Protein AF-A0A7S1TLX6-F1 (afdb_monomer_lite)

Structure (mmCIF, N/CA/C/O backbone):
data_AF-A0A7S1TLX6-F1
#
_entry.id   AF-A0A7S1TLX6-F1
#
loop_
_atom_site.group_PDB
_atom_site.id
_atom_site.type_symbol
_atom_site.label_atom_id
_atom_site.label_alt_id
_atom_site.label_comp_id
_atom_site.label_asym_id
_atom_site.label_entity_id
_atom_site.label_seq_id
_atom_site.pdbx_PDB_ins_code
_atom_site.Cartn_x
_atom_site.Cartn_y
_atom_site.Cartn_z
_atom_site.occupancy
_atom_site.B_iso_or_equiv
_atom_site.auth_seq_id
_atom_site.auth_comp_id
_atom_site.auth_asym_id
_atom_site.auth_atom_id
_atom_site.pdbx_PDB_model_num
ATOM 1 N N . VAL A 1 1 ? -17.497 8.599 -61.004 1.00 40.31 1 VAL A N 1
ATOM 2 C CA . VAL A 1 1 ? -16.177 8.179 -60.481 1.00 40.31 1 VAL A CA 1
ATOM 3 C C . VAL A 1 1 ? -16.316 7.982 -58.982 1.00 40.31 1 VAL A C 1
ATOM 5 O O . VAL A 1 1 ? -16.516 8.943 -58.255 1.00 40.31 1 VAL A O 1
ATOM 8 N N . ALA A 1 2 ? -16.378 6.716 -58.575 1.00 28.38 2 ALA A N 1
ATOM 9 C CA . ALA A 1 2 ? -16.530 6.255 -57.199 1.00 28.38 2 ALA A CA 1
ATOM 10 C C . ALA A 1 2 ? -15.195 6.307 -56.438 1.00 28.38 2 ALA A C 1
ATOM 12 O O . ALA A 1 2 ? -14.136 6.270 -57.064 1.00 28.38 2 ALA A O 1
ATOM 13 N N . GLY A 1 3 ? -15.242 6.314 -55.100 1.00 27.16 3 GLY A N 1
ATOM 14 C CA . GLY A 1 3 ? -14.028 6.123 -54.303 1.00 27.16 3 GLY A CA 1
ATOM 15 C C . GLY A 1 3 ? -14.111 6.320 -52.790 1.00 27.16 3 GLY A C 1
ATOM 16 O O . GLY A 1 3 ? -13.159 6.833 -52.214 1.00 27.16 3 GLY A O 1
ATOM 17 N N . SER A 1 4 ? -15.193 5.899 -52.127 1.00 33.72 4 SER A N 1
ATOM 18 C CA . SER A 1 4 ? -15.206 5.695 -50.670 1.00 33.72 4 SER A CA 1
ATOM 19 C C . SER A 1 4 ? -14.163 4.640 -50.270 1.00 33.72 4 SER A C 1
ATOM 21 O O . SER A 1 4 ? -14.218 3.516 -50.774 1.00 33.72 4 SER A O 1
ATOM 23 N N . LYS A 1 5 ? -13.247 4.944 -49.341 1.00 34.34 5 LYS A N 1
ATOM 24 C CA . LYS A 1 5 ? -12.355 3.932 -48.749 1.00 34.34 5 LYS A CA 1
ATOM 25 C C . LYS A 1 5 ? -12.817 3.539 -47.348 1.00 34.34 5 LYS A C 1
ATOM 27 O O . LYS A 1 5 ? -12.779 4.324 -46.408 1.00 34.34 5 LYS A O 1
ATOM 32 N N . LEU A 1 6 ? -13.254 2.283 -47.265 1.00 30.52 6 LEU A N 1
ATOM 33 C CA . LEU A 1 6 ? -13.563 1.526 -46.060 1.00 30.52 6 LEU A CA 1
ATOM 34 C C . LEU A 1 6 ? -12.332 1.280 -45.165 1.00 30.52 6 LEU A C 1
ATOM 36 O O . LEU A 1 6 ? -11.224 1.037 -45.636 1.00 30.52 6 LEU A O 1
ATOM 40 N N . ARG A 1 7 ? -12.639 1.237 -43.864 1.00 33.34 7 ARG A N 1
ATOM 41 C CA . ARG A 1 7 ? -12.053 0.490 -42.732 1.00 33.34 7 ARG A CA 1
ATOM 42 C C . ARG A 1 7 ? -10.914 -0.515 -43.012 1.00 33.34 7 ARG A C 1
ATOM 44 O O . ARG A 1 7 ? -11.084 -1.473 -43.759 1.00 33.34 7 ARG A O 1
ATOM 51 N N . ARG A 1 8 ? -9.871 -0.434 -42.175 1.00 30.48 8 ARG A N 1
ATOM 52 C CA . ARG A 1 8 ? -9.165 -1.566 -41.525 1.00 30.48 8 ARG A CA 1
ATOM 53 C C . ARG A 1 8 ? -8.882 -1.092 -40.090 1.00 30.48 8 ARG A C 1
ATOM 55 O O . ARG A 1 8 ? -8.200 -0.098 -39.917 1.00 30.48 8 ARG A O 1
ATOM 62 N N . GLY A 1 9 ? -9.563 -1.564 -39.051 1.00 26.89 9 GLY A N 1
ATOM 63 C CA . GLY A 1 9 ? -9.480 -2.928 -38.541 1.00 26.89 9 GLY A CA 1
ATOM 64 C C . GLY A 1 9 ? -8.495 -2.937 -37.369 1.00 26.89 9 GLY A C 1
ATOM 65 O O . GLY A 1 9 ? -7.336 -3.286 -37.550 1.00 26.89 9 GLY A O 1
ATOM 66 N N . THR A 1 10 ? -8.939 -2.494 -36.191 1.00 26.55 10 THR A N 1
ATOM 67 C CA . THR A 1 10 ? -8.228 -2.664 -34.915 1.00 26.55 10 THR A CA 1
ATOM 68 C C . THR A 1 10 ? -7.999 -4.158 -34.682 1.00 26.55 10 THR A C 1
ATOM 70 O O . THR A 1 10 ? -8.970 -4.921 -34.747 1.00 26.55 10 THR A O 1
ATOM 73 N N . PRO A 1 11 ? -6.769 -4.622 -34.404 1.00 27.22 11 PRO A N 1
ATOM 74 C CA . PRO A 1 11 ? -6.572 -6.013 -34.045 1.00 27.22 11 PRO A CA 1
ATOM 75 C C . PRO A 1 11 ? -7.155 -6.237 -32.648 1.00 27.22 11 PRO A C 1
ATOM 77 O O . PRO A 1 11 ? -6.599 -5.824 -31.634 1.00 27.22 11 PRO A O 1
ATOM 80 N N . ARG A 1 12 ? -8.317 -6.895 -32.607 1.00 27.67 12 ARG A N 1
ATOM 81 C CA . ARG A 1 12 ? -8.799 -7.605 -31.424 1.00 27.67 12 ARG A CA 1
ATOM 82 C C . ARG A 1 12 ? -7.849 -8.774 -31.182 1.00 27.67 12 ARG A C 1
ATOM 84 O O . ARG A 1 12 ? -7.928 -9.766 -31.897 1.00 27.67 12 ARG A O 1
ATOM 91 N N . LEU A 1 13 ? -7.003 -8.693 -30.162 1.00 25.52 13 LEU A N 1
ATOM 92 C CA . LEU A 1 13 ? -6.376 -9.879 -29.583 1.00 25.52 13 LEU A CA 1
ATOM 93 C C . LEU A 1 13 ? -7.259 -10.372 -28.436 1.00 25.52 13 LEU A C 1
ATOM 95 O O . LEU A 1 13 ? -7.051 -10.068 -27.268 1.00 25.52 13 LEU A O 1
ATOM 99 N N . ARG A 1 14 ? -8.296 -11.131 -28.807 1.00 29.81 14 ARG A N 1
ATOM 100 C CA . ARG A 1 14 ? -8.772 -12.222 -27.960 1.00 29.81 14 ARG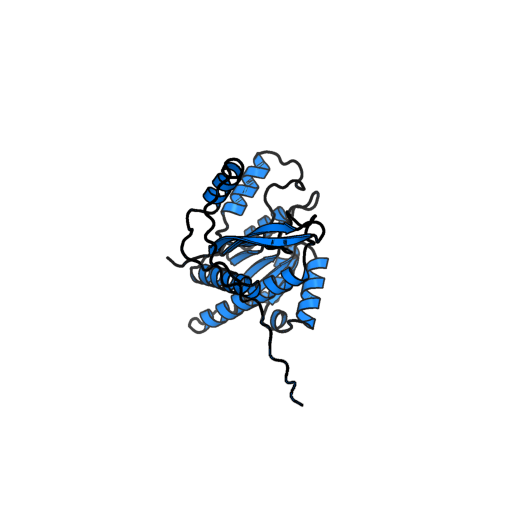 A CA 1
ATOM 101 C C . ARG A 1 14 ? -7.853 -13.395 -28.250 1.00 29.81 14 ARG A C 1
ATOM 103 O O . ARG A 1 14 ? -8.019 -14.028 -29.281 1.00 29.81 14 ARG A O 1
ATOM 110 N N . GLU A 1 15 ? -6.957 -13.709 -27.331 1.00 24.52 15 GLU A N 1
ATOM 111 C CA . GLU A 1 15 ? -6.416 -15.057 -27.229 1.00 24.52 15 GLU A CA 1
ATOM 112 C C . GLU A 1 15 ? -6.181 -15.381 -25.757 1.00 24.52 15 GLU A C 1
ATOM 114 O O . GLU A 1 15 ? -5.400 -14.744 -25.054 1.00 24.52 15 GLU A O 1
ATOM 119 N N . ARG A 1 16 ? -6.951 -16.361 -25.278 1.00 32.62 16 ARG A N 1
ATOM 120 C CA . ARG A 1 16 ? -6.708 -17.041 -24.012 1.00 32.62 16 ARG A CA 1
ATOM 121 C C . ARG A 1 16 ? -5.389 -17.783 -24.162 1.00 32.62 16 ARG A C 1
ATOM 123 O O . ARG A 1 16 ? -5.332 -18.739 -24.928 1.00 32.62 16 ARG A O 1
ATOM 130 N N . VAL A 1 17 ? -4.378 -17.413 -23.388 1.00 24.50 17 VAL A N 1
ATOM 131 C CA . VAL A 1 17 ? -3.200 -18.263 -23.226 1.00 24.50 17 VAL A CA 1
ATOM 132 C C . VAL A 1 17 ? -3.140 -18.723 -21.778 1.00 24.50 17 VAL A C 1
ATOM 134 O O . VAL A 1 17 ? -2.694 -18.016 -20.881 1.00 24.50 17 VAL A O 1
ATOM 137 N N . CYS A 1 18 ? -3.631 -19.939 -21.559 1.00 30.81 18 CYS A N 1
ATOM 138 C CA . CYS A 1 18 ? -3.236 -20.747 -20.417 1.00 30.81 18 CYS A CA 1
ATOM 139 C C . CYS A 1 18 ? -1.847 -21.305 -20.756 1.00 30.81 18 CYS A C 1
ATOM 141 O O . CYS A 1 18 ? -1.727 -22.162 -21.633 1.00 30.81 18 CYS A O 1
ATOM 143 N N . VAL A 1 19 ? -0.784 -20.776 -20.145 1.00 28.59 19 VAL A N 1
ATOM 144 C CA . VAL A 1 19 ? 0.574 -21.275 -20.397 1.00 28.59 19 VAL A CA 1
ATOM 145 C C . VAL A 1 19 ? 0.869 -22.434 -19.449 1.00 28.59 19 VAL A C 1
ATOM 147 O O . VAL A 1 19 ? 1.123 -22.240 -18.263 1.00 28.59 19 VAL A O 1
ATOM 150 N N . ARG A 1 20 ? 0.890 -23.649 -20.007 1.00 30.47 20 ARG A N 1
ATOM 151 C CA . ARG A 1 20 ? 1.654 -24.782 -19.469 1.00 30.47 20 ARG A CA 1
ATOM 152 C C . ARG A 1 20 ? 3.140 -24.445 -19.610 1.00 30.47 20 ARG A C 1
ATOM 154 O O . ARG A 1 20 ? 3.610 -24.202 -20.719 1.00 30.47 20 ARG A O 1
ATOM 161 N N . MET A 1 21 ? 3.872 -24.404 -18.500 1.00 30.11 21 MET A N 1
ATOM 162 C CA . MET A 1 21 ? 5.301 -24.091 -18.513 1.00 30.11 21 MET A CA 1
ATOM 163 C C . MET A 1 21 ? 6.125 -25.285 -19.009 1.00 30.11 21 MET A C 1
ATOM 165 O O . MET A 1 21 ? 6.020 -26.384 -18.471 1.00 30.11 21 MET A O 1
ATOM 169 N N . SER A 1 22 ? 6.983 -25.058 -20.006 1.00 30.97 22 SER A N 1
ATOM 170 C CA . SER A 1 22 ? 8.064 -25.970 -20.391 1.00 30.97 22 SER A CA 1
ATOM 171 C C . SER A 1 22 ? 9.406 -25.248 -20.249 1.00 30.97 22 SER A C 1
ATOM 173 O O . SER A 1 22 ? 9.741 -24.386 -21.060 1.00 30.97 22 SER A O 1
ATOM 175 N N . GLY A 1 23 ? 10.163 -25.587 -19.206 1.00 30.94 23 GLY A N 1
ATOM 176 C CA . GLY A 1 23 ? 11.527 -25.104 -18.970 1.00 30.94 23 GLY A CA 1
ATOM 177 C C . GLY A 1 23 ? 12.002 -25.526 -17.582 1.00 30.94 23 GLY A C 1
ATOM 178 O O . GLY A 1 23 ? 11.509 -25.001 -16.590 1.00 30.94 23 GLY A O 1
ATOM 179 N N . ARG A 1 24 ? 12.909 -26.510 -17.511 1.00 34.56 24 ARG A N 1
ATOM 180 C CA . ARG A 1 24 ? 13.318 -27.183 -16.260 1.00 34.56 24 ARG A CA 1
ATOM 181 C C . ARG A 1 24 ? 14.068 -26.278 -15.271 1.00 34.56 24 ARG A C 1
ATOM 183 O O . ARG A 1 24 ? 14.012 -26.548 -14.077 1.00 34.56 24 ARG A O 1
ATOM 190 N N . ASP A 1 25 ? 14.672 -25.185 -15.733 1.00 34.31 25 ASP A N 1
ATOM 191 C CA . ASP A 1 25 ? 15.536 -24.348 -14.884 1.00 34.31 25 ASP A CA 1
ATOM 192 C C . ASP A 1 25 ? 14.792 -23.166 -14.236 1.00 34.31 25 ASP A C 1
ATOM 194 O O . ASP A 1 25 ? 15.118 -22.758 -13.126 1.00 34.31 25 ASP A O 1
ATOM 198 N N . ASN A 1 26 ? 13.686 -22.721 -14.843 1.00 37.31 26 ASN A N 1
ATOM 199 C CA . ASN A 1 26 ? 12.709 -21.814 -14.223 1.00 37.31 26 ASN A CA 1
ATOM 200 C C . ASN A 1 26 ? 11.677 -22.573 -13.370 1.00 37.31 26 ASN A C 1
ATOM 202 O O . ASN A 1 26 ? 10.657 -22.016 -12.999 1.00 37.31 26 ASN A O 1
ATOM 206 N N . ALA A 1 27 ? 11.861 -23.862 -13.097 1.00 38.19 27 ALA A N 1
ATOM 207 C CA . ALA A 1 27 ? 10.894 -24.612 -12.299 1.00 38.19 27 ALA A CA 1
ATOM 208 C C . ALA A 1 27 ? 11.178 -24.507 -10.792 1.00 38.19 27 ALA A C 1
ATOM 210 O O . ALA A 1 27 ? 10.236 -24.528 -10.013 1.00 38.19 27 ALA A O 1
ATOM 211 N N . LYS A 1 28 ? 12.450 -24.369 -10.384 1.00 35.22 28 LYS A N 1
ATOM 212 C CA . LYS A 1 28 ? 12.863 -24.413 -8.967 1.00 35.22 28 LYS A CA 1
ATOM 213 C C . LYS A 1 28 ? 12.710 -23.081 -8.226 1.00 35.22 28 LYS A C 1
ATOM 215 O O . LYS A 1 28 ? 12.085 -23.053 -7.178 1.00 35.22 28 LYS A O 1
ATOM 220 N N . LEU A 1 29 ? 13.186 -21.972 -8.804 1.00 41.62 29 LEU A N 1
ATOM 221 C CA . LEU A 1 29 ? 12.956 -20.625 -8.243 1.00 41.62 29 LEU A CA 1
ATOM 222 C C . LEU A 1 29 ? 11.458 -20.305 -8.134 1.00 41.62 29 LEU A C 1
ATOM 224 O O . LEU A 1 29 ? 11.015 -19.646 -7.203 1.00 41.62 29 LEU A O 1
ATOM 228 N N . PHE A 1 30 ? 10.672 -20.818 -9.080 1.00 48.12 30 PHE A N 1
ATOM 229 C CA . PHE A 1 30 ? 9.235 -20.595 -9.127 1.00 48.12 30 PHE A CA 1
ATOM 230 C C . PHE A 1 30 ? 8.455 -21.590 -8.261 1.00 48.12 30 PHE A C 1
ATOM 232 O O . PHE A 1 30 ? 7.344 -21.252 -7.873 1.00 48.12 30 PHE A O 1
ATOM 239 N N . SER A 1 31 ? 8.985 -22.781 -7.939 1.00 43.84 31 SER A N 1
ATOM 240 C CA . SER A 1 31 ? 8.292 -23.742 -7.066 1.00 43.84 31 SER A CA 1
ATOM 241 C C . SER A 1 31 ? 8.259 -23.275 -5.617 1.00 43.84 31 SER A C 1
ATOM 243 O O . SER A 1 31 ? 7.210 -23.373 -4.997 1.00 43.84 31 SER A O 1
ATOM 245 N N . GLU A 1 32 ? 9.354 -22.706 -5.109 1.00 43.94 32 GLU A N 1
ATOM 246 C CA . GLU A 1 32 ? 9.411 -22.167 -3.741 1.00 43.94 32 GLU A CA 1
ATOM 247 C C . GLU A 1 32 ? 8.524 -20.913 -3.593 1.00 43.94 32 GLU A C 1
ATOM 249 O O . GLU A 1 32 ? 7.804 -20.773 -2.607 1.00 43.94 32 GLU A O 1
ATOM 254 N N . GLU A 1 33 ? 8.472 -20.046 -4.614 1.00 45.47 33 GLU A N 1
ATOM 255 C CA . GLU A 1 33 ? 7.561 -18.887 -4.652 1.00 45.47 33 GLU A CA 1
ATOM 256 C C . GLU A 1 33 ? 6.084 -19.277 -4.881 1.00 45.47 33 GLU A C 1
ATOM 258 O O . GLU A 1 33 ? 5.178 -18.611 -4.382 1.00 45.47 33 GLU A O 1
ATOM 263 N N . LEU A 1 34 ? 5.804 -20.354 -5.627 1.00 45.34 34 LEU A N 1
ATOM 264 C CA . LEU A 1 34 ? 4.453 -20.921 -5.778 1.00 45.34 34 LEU A CA 1
ATOM 265 C C . LEU A 1 34 ? 3.970 -21.594 -4.487 1.00 45.34 34 LEU A C 1
ATOM 267 O O . LEU A 1 34 ? 2.768 -21.599 -4.214 1.00 45.34 34 LEU A O 1
ATOM 271 N N . GLU A 1 35 ? 4.890 -22.169 -3.713 1.00 42.84 35 GLU A N 1
ATOM 272 C CA . GLU A 1 35 ? 4.613 -22.742 -2.398 1.00 42.84 35 GLU A CA 1
ATOM 273 C C . GLU A 1 35 ? 4.374 -21.647 -1.350 1.00 42.84 35 GLU A C 1
ATOM 275 O O . GLU A 1 35 ? 3.393 -21.751 -0.611 1.00 42.84 35 GLU A O 1
ATOM 280 N N . SER A 1 36 ? 5.151 -20.553 -1.354 1.00 42.38 36 SER A N 1
ATOM 281 C CA . SER A 1 36 ? 4.922 -19.396 -0.469 1.00 42.38 36 SER A CA 1
ATOM 282 C C . SER A 1 36 ? 3.662 -18.597 -0.832 1.00 42.38 36 SER A C 1
ATOM 284 O O . SER A 1 36 ? 2.938 -18.135 0.051 1.00 42.38 36 SER A O 1
ATOM 286 N N . ALA A 1 37 ? 3.316 -18.506 -2.122 1.00 44.78 37 ALA A N 1
ATOM 287 C CA . ALA A 1 37 ? 2.077 -17.875 -2.578 1.00 44.78 37 ALA A CA 1
ATOM 288 C C . ALA A 1 37 ? 0.811 -18.653 -2.168 1.00 44.78 37 ALA A C 1
ATOM 290 O O . ALA A 1 37 ? -0.291 -18.097 -2.231 1.00 44.78 37 ALA A O 1
ATOM 291 N N . GLY A 1 38 ? 0.952 -19.896 -1.693 1.00 38.59 38 GLY A N 1
ATOM 292 C CA . GLY A 1 38 ? -0.150 -20.776 -1.335 1.00 38.59 38 GLY A CA 1
ATOM 293 C C . GLY A 1 38 ? -0.874 -21.297 -2.578 1.00 38.59 38 GLY A C 1
ATOM 294 O O . GLY A 1 38 ? -1.199 -20.560 -3.509 1.00 38.59 38 GLY A O 1
ATOM 29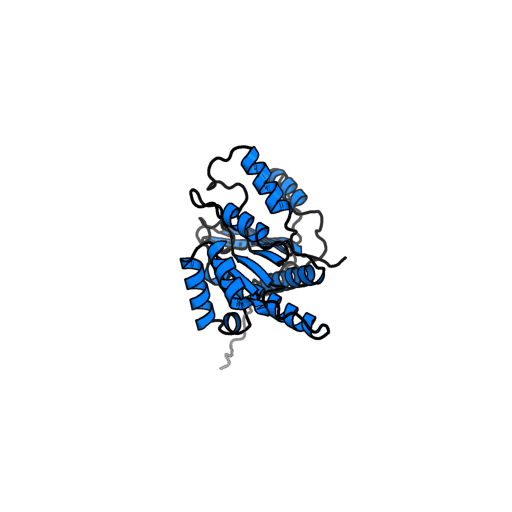5 N N . ARG A 1 39 ? -1.163 -22.602 -2.601 1.00 36.06 39 ARG A N 1
ATOM 296 C CA . ARG A 1 39 ? -1.945 -23.255 -3.661 1.00 36.06 39 ARG A CA 1
ATOM 297 C C . ARG A 1 39 ? -3.367 -22.687 -3.707 1.00 36.06 39 ARG A C 1
ATOM 299 O O . ARG A 1 39 ? -4.287 -23.244 -3.123 1.00 36.06 39 ARG A O 1
ATOM 306 N N . SER A 1 40 ? -3.561 -21.602 -4.443 1.00 36.94 40 SER A N 1
ATOM 307 C CA . SER A 1 40 ? -4.878 -21.137 -4.866 1.00 36.94 40 SER A CA 1
ATOM 308 C C . SER A 1 40 ? -4.779 -20.477 -6.238 1.00 36.94 40 SER A C 1
ATOM 310 O O . SER A 1 40 ? -4.940 -19.274 -6.408 1.00 36.94 40 SER A O 1
ATOM 312 N N . LEU A 1 41 ? -4.572 -21.305 -7.266 1.00 42.00 41 LEU A N 1
ATOM 313 C CA . LEU A 1 41 ? -4.936 -20.995 -8.658 1.00 42.00 41 LEU A CA 1
ATOM 314 C C . LEU A 1 41 ? -6.474 -21.025 -8.828 1.00 42.00 41 LEU A C 1
ATOM 316 O O . LEU A 1 41 ? -7.006 -21.562 -9.800 1.00 42.00 41 LEU A O 1
ATOM 320 N N . ALA A 1 42 ? -7.227 -20.506 -7.856 1.00 35.69 42 ALA A N 1
ATOM 321 C CA . ALA A 1 42 ? -8.679 -20.567 -7.854 1.00 35.69 42 ALA A CA 1
ATOM 322 C C . ALA A 1 42 ? -9.259 -19.379 -8.628 1.00 35.69 42 ALA A C 1
ATOM 324 O O . ALA A 1 42 ? -9.564 -18.353 -8.037 1.00 35.69 42 ALA A O 1
ATOM 325 N N . ALA A 1 43 ? -9.455 -19.531 -9.939 1.00 42.84 43 ALA A N 1
ATOM 326 C CA . ALA A 1 43 ? -10.451 -18.820 -10.760 1.00 42.84 43 ALA A CA 1
ATOM 327 C C . ALA A 1 43 ? -10.604 -17.283 -10.607 1.00 42.84 43 ALA A C 1
ATOM 329 O O . ALA A 1 43 ? -11.625 -16.738 -11.024 1.00 42.84 43 ALA A O 1
ATOM 330 N N . ASN A 1 44 ? -9.635 -16.556 -10.049 1.00 51.56 44 ASN A N 1
ATOM 331 C CA . ASN A 1 44 ? -9.635 -15.100 -10.110 1.00 51.56 44 ASN A CA 1
ATOM 332 C C . ASN A 1 44 ? -9.248 -14.721 -11.539 1.00 51.56 44 ASN A C 1
ATOM 334 O O . ASN A 1 44 ? -8.209 -15.153 -12.043 1.00 51.56 44 ASN A O 1
ATOM 338 N N . ARG A 1 45 ? -10.124 -13.981 -12.229 1.00 64.62 45 ARG A N 1
ATOM 339 C CA . ARG A 1 45 ? -9.816 -13.476 -13.569 1.00 64.62 45 ARG A CA 1
ATOM 340 C C . ARG A 1 45 ? -8.549 -12.637 -13.454 1.00 64.62 45 ARG A C 1
ATOM 342 O O . ARG A 1 45 ? -8.518 -11.682 -12.687 1.00 64.62 45 ARG A O 1
ATOM 349 N N . VAL A 1 46 ? -7.514 -13.025 -14.193 1.00 74.00 46 VAL A N 1
ATOM 350 C CA . VAL A 1 46 ? -6.310 -12.207 -14.334 1.00 74.00 46 VAL A CA 1
ATOM 351 C C . VAL A 1 46 ? -6.752 -10.837 -14.852 1.00 74.00 46 VAL A C 1
ATOM 353 O O . VAL A 1 46 ? -7.468 -10.815 -15.859 1.00 74.00 46 VAL A O 1
ATOM 356 N N . PRO A 1 47 ? -6.385 -9.731 -14.179 1.00 82.94 47 PRO A N 1
ATOM 357 C CA . PRO A 1 47 ? -6.787 -8.411 -14.628 1.00 82.94 47 PRO A CA 1
ATOM 358 C C . PRO A 1 47 ? -6.207 -8.134 -16.019 1.00 82.94 47 PRO A C 1
ATOM 360 O O . PRO A 1 47 ? -5.044 -8.440 -16.288 1.00 82.94 47 PRO A O 1
ATOM 363 N N . ASP A 1 48 ? -7.031 -7.583 -16.905 1.00 82.00 48 ASP A N 1
ATOM 364 C CA . ASP A 1 48 ? -6.681 -7.244 -18.288 1.00 82.00 48 ASP A CA 1
ATOM 365 C C . ASP A 1 48 ? -6.146 -5.811 -18.442 1.00 82.00 48 ASP A C 1
ATOM 367 O O . ASP A 1 48 ? -5.643 -5.435 -19.502 1.00 82.00 48 ASP A O 1
ATOM 371 N N . SER A 1 49 ? -6.231 -5.025 -17.371 1.00 86.25 49 SER A N 1
ATOM 372 C CA . SER A 1 49 ? -5.864 -3.616 -17.308 1.00 86.25 49 SER A CA 1
ATOM 373 C C . SER A 1 49 ? -5.397 -3.237 -15.901 1.00 86.25 49 SER A C 1
ATOM 375 O O . SER A 1 49 ? -5.679 -3.933 -14.920 1.00 86.25 49 SER A O 1
ATOM 377 N N . MET A 1 50 ? -4.673 -2.119 -15.794 1.00 86.88 50 MET A N 1
ATOM 378 C CA . MET A 1 50 ? -4.229 -1.608 -14.495 1.00 86.88 50 MET A CA 1
ATOM 379 C C . MET A 1 50 ? -5.415 -1.183 -13.624 1.00 86.88 50 MET A C 1
ATOM 381 O O . MET A 1 50 ? -5.438 -1.510 -12.444 1.00 86.88 50 MET A O 1
ATOM 385 N N . ASP A 1 51 ? -6.435 -0.551 -14.206 1.00 89.19 51 ASP A N 1
ATOM 386 C CA . ASP A 1 51 ? -7.645 -0.157 -13.477 1.00 89.19 51 ASP A CA 1
ATOM 387 C C . ASP A 1 51 ? -8.370 -1.374 -12.895 1.00 89.19 51 ASP A C 1
ATOM 389 O O . ASP A 1 51 ? -8.775 -1.360 -11.733 1.00 89.19 51 ASP A O 1
ATOM 393 N N . GLN A 1 52 ? -8.457 -2.476 -13.653 1.00 88.56 52 GLN A N 1
ATOM 394 C CA . GLN A 1 52 ? -9.014 -3.721 -13.128 1.00 88.56 52 GLN A CA 1
ATOM 395 C C . GLN A 1 52 ? -8.144 -4.301 -12.006 1.00 88.56 52 GLN A C 1
ATOM 397 O O . GLN A 1 52 ? -8.678 -4.776 -11.007 1.00 88.56 52 GLN A O 1
ATOM 402 N N . ALA A 1 53 ? -6.815 -4.252 -12.138 1.00 89.75 53 ALA A N 1
ATOM 403 C CA . ALA A 1 53 ? -5.912 -4.709 -11.084 1.00 89.75 53 ALA A CA 1
ATOM 404 C C . ALA A 1 53 ? -6.085 -3.901 -9.787 1.00 89.75 53 ALA A C 1
ATOM 406 O O . ALA A 1 53 ? -6.098 -4.491 -8.707 1.00 89.75 53 ALA A O 1
ATOM 407 N N . ILE A 1 54 ? -6.255 -2.579 -9.894 1.00 91.50 54 ILE A N 1
ATOM 408 C CA . ILE A 1 54 ? -6.528 -1.695 -8.754 1.00 91.50 54 ILE A CA 1
ATOM 409 C C . ILE A 1 54 ? -7.896 -2.012 -8.151 1.00 91.50 54 ILE A C 1
ATOM 411 O O . ILE A 1 54 ? -7.995 -2.153 -6.934 1.00 91.50 54 ILE A O 1
ATOM 415 N N . GLY A 1 55 ? -8.926 -2.198 -8.982 1.00 90.50 55 GLY A N 1
ATOM 416 C CA . GLY A 1 55 ? -10.263 -2.591 -8.537 1.00 90.50 55 GLY A CA 1
ATOM 417 C C . GLY A 1 55 ? -10.246 -3.892 -7.733 1.00 90.50 55 GLY A C 1
ATOM 418 O O . GLY A 1 55 ? -10.703 -3.914 -6.593 1.00 90.50 55 GLY A O 1
ATOM 419 N N . CYS A 1 56 ? -9.620 -4.947 -8.264 1.00 90.50 56 CYS A N 1
ATOM 420 C CA . CYS A 1 56 ? -9.484 -6.225 -7.561 1.00 90.50 56 CYS A CA 1
ATOM 421 C C . CYS A 1 56 ? -8.673 -6.105 -6.260 1.00 90.50 56 CYS A C 1
ATOM 423 O O . CYS A 1 56 ? -9.004 -6.755 -5.268 1.00 90.50 56 CYS A O 1
ATOM 425 N N . ALA A 1 57 ? -7.626 -5.275 -6.241 1.00 91.88 57 ALA A N 1
ATOM 426 C CA . ALA A 1 57 ? -6.851 -5.010 -5.033 1.00 91.88 57 ALA A CA 1
ATOM 427 C C . ALA A 1 57 ? -7.690 -4.307 -3.954 1.00 91.88 57 ALA A C 1
ATOM 429 O O . ALA A 1 57 ? -7.662 -4.709 -2.789 1.00 91.88 57 ALA A O 1
ATOM 430 N N . CYS A 1 58 ? -8.472 -3.297 -4.345 1.00 92.25 58 CYS A N 1
ATOM 431 C CA . CYS A 1 58 ? -9.382 -2.581 -3.455 1.00 92.25 58 CYS A CA 1
ATOM 432 C C . CYS A 1 58 ? -10.467 -3.507 -2.897 1.00 92.25 58 CYS A C 1
ATOM 434 O O . CYS A 1 58 ? -10.708 -3.501 -1.691 1.00 92.25 58 CYS A O 1
ATOM 436 N N . GLU A 1 59 ? -11.084 -4.331 -3.748 1.00 89.94 59 GLU A N 1
ATOM 437 C CA . GLU A 1 59 ? -12.085 -5.326 -3.345 1.00 89.94 59 GLU A CA 1
ATOM 438 C C . GLU A 1 59 ? -11.509 -6.351 -2.361 1.00 89.94 59 GLU A C 1
ATOM 440 O O . GLU A 1 59 ? -12.142 -6.642 -1.345 1.00 89.94 59 GLU A O 1
ATOM 445 N N . GLY A 1 60 ? -10.304 -6.867 -2.627 1.00 89.69 60 GLY A N 1
ATOM 446 C CA . GLY A 1 60 ? -9.626 -7.827 -1.754 1.00 89.69 60 GLY A CA 1
ATOM 447 C C . GLY A 1 60 ? -9.328 -7.248 -0.371 1.00 89.69 60 GLY A C 1
ATOM 448 O O . GLY A 1 60 ? -9.644 -7.869 0.642 1.00 89.69 60 GLY A O 1
ATOM 449 N N . VAL A 1 61 ? -8.793 -6.025 -0.319 1.00 91.12 61 VAL A N 1
ATOM 450 C CA . VAL A 1 61 ? -8.537 -5.311 0.941 1.00 91.12 61 VAL A CA 1
ATOM 451 C C . VAL A 1 61 ? -9.830 -5.019 1.697 1.00 91.12 61 VAL A C 1
ATOM 453 O O . VAL A 1 61 ? -9.908 -5.314 2.885 1.00 91.12 61 VAL A O 1
ATOM 456 N N . CYS A 1 62 ? -10.858 -4.490 1.031 1.00 89.69 62 CYS A N 1
ATOM 457 C CA . CYS A 1 62 ? -12.144 -4.211 1.674 1.00 89.69 62 CYS A CA 1
ATOM 458 C C . CYS A 1 62 ? -12.781 -5.485 2.243 1.00 89.69 62 CYS A C 1
ATOM 460 O O . CYS A 1 62 ? -13.204 -5.494 3.396 1.00 89.69 62 CYS A O 1
ATOM 462 N N . SER A 1 63 ? -12.763 -6.577 1.475 1.00 87.12 63 SER A N 1
ATOM 463 C CA . SER A 1 63 ? -13.298 -7.872 1.907 1.00 87.12 63 SER A CA 1
ATOM 464 C C . SER A 1 63 ? -12.564 -8.423 3.131 1.00 87.12 63 SER A C 1
ATOM 466 O O . SER A 1 63 ? -13.201 -8.979 4.024 1.00 87.12 63 SER A O 1
ATOM 468 N N . ALA A 1 64 ? -11.241 -8.257 3.195 1.00 89.12 64 ALA A N 1
ATOM 469 C CA . ALA A 1 64 ? -10.449 -8.674 4.347 1.00 89.12 64 ALA A CA 1
ATOM 470 C C . ALA A 1 64 ? -10.751 -7.813 5.586 1.00 89.12 64 ALA A C 1
ATOM 472 O O . ALA A 1 64 ? -11.009 -8.344 6.665 1.00 89.12 64 ALA A O 1
ATOM 473 N N . LEU A 1 65 ? -10.836 -6.488 5.424 1.00 87.81 65 LEU A N 1
ATOM 474 C CA . LEU A 1 65 ? -11.226 -5.578 6.508 1.00 87.81 65 LEU A CA 1
ATOM 475 C C . LEU A 1 65 ? -12.636 -5.882 7.050 1.00 87.81 65 LEU A C 1
ATOM 477 O O . LEU A 1 65 ? -12.872 -5.780 8.252 1.00 87.81 65 LEU A O 1
ATOM 481 N N . GLU A 1 66 ? -13.579 -6.264 6.184 1.00 85.62 66 GLU A N 1
ATOM 482 C CA . GLU A 1 66 ? -14.932 -6.697 6.571 1.00 85.62 66 GLU A CA 1
ATOM 483 C C . GLU A 1 66 ? -14.955 -8.037 7.300 1.00 85.62 66 GLU A C 1
ATOM 485 O O . GLU A 1 66 ? -15.833 -8.267 8.132 1.00 85.62 66 GLU A O 1
ATOM 490 N N . ALA A 1 67 ? -14.009 -8.925 6.994 1.00 84.56 67 ALA A N 1
ATOM 491 C CA . ALA A 1 67 ? -13.816 -10.167 7.733 1.00 84.56 67 ALA A CA 1
ATOM 492 C C . ALA A 1 67 ? -13.193 -9.936 9.123 1.00 84.56 67 ALA A C 1
ATOM 494 O O . ALA A 1 67 ? -13.114 -10.871 9.913 1.00 84.56 67 ALA A O 1
ATOM 495 N N . GLY A 1 68 ? -12.810 -8.695 9.446 1.00 85.12 68 GLY A N 1
ATOM 496 C CA . GLY A 1 68 ? -12.197 -8.329 10.719 1.00 85.12 68 GLY A CA 1
ATOM 497 C C . GLY A 1 68 ? -10.674 -8.412 10.711 1.00 85.12 68 GLY A C 1
ATOM 498 O O . GLY A 1 68 ? -10.064 -8.206 11.760 1.00 85.12 68 GLY A O 1
ATOM 499 N N . GLU A 1 69 ? -10.060 -8.662 9.551 1.00 88.69 69 GLU A N 1
ATOM 500 C CA . GLU A 1 69 ? -8.608 -8.716 9.431 1.00 88.69 69 GLU A CA 1
ATOM 501 C C . GLU A 1 69 ? -7.986 -7.343 9.685 1.00 88.69 69 GLU A C 1
ATOM 503 O O . GLU A 1 69 ? -8.441 -6.314 9.174 1.00 88.69 69 GLU A O 1
ATOM 508 N N . ARG A 1 70 ? -6.912 -7.323 10.479 1.00 90.19 70 ARG A N 1
ATOM 509 C CA . ARG A 1 70 ? -6.237 -6.084 10.904 1.00 90.19 70 ARG A CA 1
ATOM 510 C C . ARG A 1 70 ? -4.794 -5.974 10.434 1.00 90.19 70 ARG A C 1
ATOM 512 O O . ARG A 1 70 ? -4.162 -4.950 10.688 1.00 90.19 70 ARG A O 1
ATOM 519 N N . ARG A 1 71 ? -4.238 -7.009 9.815 1.00 94.12 71 ARG A N 1
ATOM 520 C CA . ARG A 1 71 ? -2.850 -7.042 9.349 1.00 94.12 71 ARG A CA 1
ATOM 521 C C . ARG A 1 71 ? -2.844 -7.597 7.940 1.00 94.12 71 ARG A C 1
ATOM 523 O O . ARG A 1 71 ? -3.007 -8.792 7.740 1.00 94.12 71 ARG A O 1
ATOM 530 N N . LEU A 1 72 ? -2.721 -6.706 6.964 1.00 94.75 72 LEU A N 1
ATOM 531 C CA . LEU A 1 72 ? -2.895 -7.036 5.557 1.00 94.75 72 LEU A CA 1
ATOM 532 C C . LEU A 1 72 ? -1.689 -6.623 4.720 1.00 94.75 72 LEU A C 1
ATOM 534 O O . LEU A 1 72 ? -1.109 -5.559 4.921 1.00 94.75 72 LEU A O 1
ATOM 538 N N . GLN A 1 73 ? -1.373 -7.420 3.709 1.00 94.88 73 GLN A N 1
ATOM 539 C CA . GLN A 1 73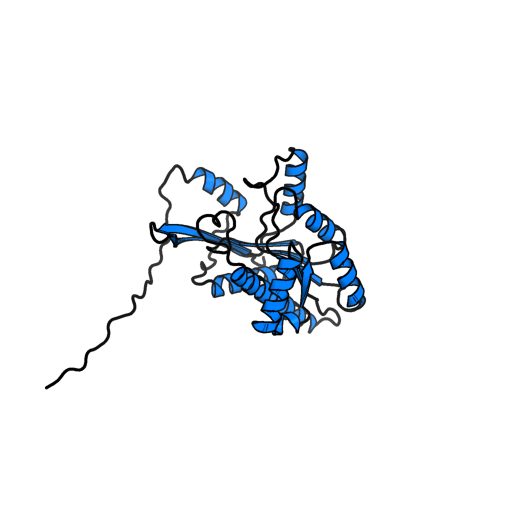 ? -0.497 -7.032 2.612 1.00 94.88 73 GLN A CA 1
ATOM 540 C C . GLN A 1 73 ? -1.286 -6.947 1.308 1.00 94.88 73 GLN A C 1
ATOM 542 O O . GLN A 1 73 ? -2.100 -7.816 0.983 1.00 94.88 73 GLN A O 1
ATOM 547 N N . CYS A 1 74 ? -1.006 -5.909 0.530 1.00 95.25 74 CYS A N 1
ATOM 548 C CA . CYS A 1 74 ? -1.517 -5.727 -0.818 1.00 95.25 74 CYS A CA 1
ATOM 549 C C . CYS A 1 74 ? -0.336 -5.505 -1.761 1.00 95.25 74 CYS A C 1
ATOM 551 O O . CYS A 1 74 ? 0.350 -4.490 -1.671 1.00 95.25 74 CYS A O 1
ATOM 553 N N . THR A 1 75 ? -0.094 -6.452 -2.663 1.00 94.25 75 THR A N 1
ATOM 554 C CA . THR A 1 75 ? 1.102 -6.473 -3.508 1.00 94.25 75 THR A CA 1
ATOM 555 C C . THR A 1 75 ? 0.720 -6.472 -4.990 1.00 94.25 75 THR A C 1
ATOM 557 O O . THR A 1 75 ? -0.031 -7.317 -5.462 1.00 94.25 75 THR A O 1
ATOM 560 N N . LEU A 1 76 ? 1.261 -5.519 -5.740 1.00 93.31 76 LEU A N 1
ATOM 561 C CA . LEU A 1 76 ? 1.027 -5.200 -7.147 1.00 93.31 76 LEU A CA 1
ATOM 562 C C . LEU A 1 76 ? 2.390 -5.027 -7.841 1.00 93.31 76 LEU A C 1
ATOM 564 O O . LEU A 1 76 ? 2.871 -3.914 -8.059 1.00 93.31 76 LEU A O 1
ATOM 568 N N . LEU A 1 77 ? 3.026 -6.142 -8.202 1.00 90.38 77 LEU A N 1
ATOM 569 C CA . LEU A 1 77 ? 4.310 -6.191 -8.909 1.00 90.38 77 LEU A CA 1
ATOM 570 C C . LEU A 1 77 ? 4.092 -6.143 -10.427 1.00 90.38 77 LEU A C 1
ATOM 572 O O . LEU A 1 77 ? 4.279 -7.130 -11.147 1.00 90.38 77 LEU A O 1
ATOM 576 N N . VAL A 1 78 ? 3.675 -4.977 -10.911 1.00 89.38 78 VAL A N 1
ATOM 577 C C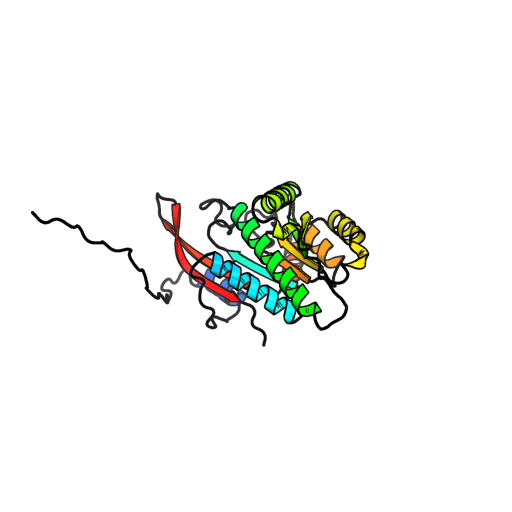A . VAL A 1 78 ? 3.501 -4.660 -12.339 1.00 89.38 78 VAL A CA 1
ATOM 578 C C . VAL A 1 78 ? 4.651 -3.778 -12.850 1.00 89.38 78 VAL A C 1
ATOM 580 O O . VAL A 1 78 ? 5.335 -3.144 -12.039 1.00 89.38 78 VAL A O 1
ATOM 583 N N . PRO A 1 79 ? 4.900 -3.707 -14.174 1.00 85.62 79 PRO A N 1
ATOM 584 C CA . PRO A 1 79 ? 5.834 -2.735 -14.742 1.00 85.62 79 PRO A CA 1
ATOM 585 C C . PRO A 1 79 ? 5.567 -1.316 -14.217 1.00 85.62 79 PRO A C 1
ATOM 587 O O . PRO A 1 79 ? 4.430 -0.852 -14.239 1.00 85.62 79 PRO A O 1
ATOM 590 N N . GLY A 1 80 ? 6.605 -0.647 -13.713 1.00 87.19 80 GLY A N 1
ATOM 591 C CA . GLY A 1 80 ? 6.497 0.679 -13.095 1.00 87.19 80 GLY A CA 1
ATOM 592 C C . GLY A 1 80 ? 6.176 0.686 -11.595 1.00 87.19 80 GLY A C 1
ATOM 593 O O . GLY A 1 80 ? 6.422 1.697 -10.954 1.00 87.19 80 GLY A O 1
ATOM 594 N N . LEU A 1 81 ? 5.702 -0.415 -11.001 1.00 90.12 81 LEU A N 1
ATOM 595 C CA . LEU A 1 81 ? 5.542 -0.549 -9.538 1.00 90.12 81 LEU A CA 1
ATOM 596 C C . LEU A 1 81 ? 6.434 -1.631 -8.924 1.00 90.12 81 LEU A C 1
ATOM 598 O O . LEU A 1 81 ? 6.548 -1.725 -7.703 1.00 90.12 81 LEU A O 1
ATOM 602 N N . ASN A 1 82 ? 7.078 -2.449 -9.755 1.00 87.81 82 ASN A N 1
ATOM 603 C CA . ASN A 1 82 ? 8.020 -3.458 -9.304 1.00 87.81 82 ASN A CA 1
ATOM 604 C C . ASN A 1 82 ? 9.441 -2.879 -9.205 1.00 87.81 82 ASN A C 1
ATOM 606 O O . ASN A 1 82 ? 10.131 -2.719 -10.215 1.00 87.81 82 ASN A O 1
ATOM 610 N N . TYR A 1 83 ? 9.880 -2.622 -7.972 1.00 79.62 83 TYR A N 1
ATOM 611 C CA . TYR A 1 83 ? 11.212 -2.094 -7.664 1.00 79.62 83 TYR A CA 1
ATOM 612 C C . TYR A 1 83 ? 12.351 -2.994 -8.164 1.00 79.62 83 TYR A C 1
ATOM 614 O O . TYR A 1 83 ? 13.344 -2.498 -8.683 1.00 79.62 83 TYR A O 1
ATOM 622 N N . VAL A 1 84 ? 12.174 -4.321 -8.129 1.00 79.50 84 VAL A N 1
ATOM 623 C CA . VAL A 1 84 ? 13.192 -5.295 -8.583 1.00 79.50 84 VAL A CA 1
ATOM 624 C C . VAL A 1 84 ? 13.581 -5.075 -10.050 1.00 79.50 84 VAL A C 1
ATOM 626 O O . VAL A 1 84 ? 14.671 -5.436 -10.488 1.00 79.50 84 VAL A O 1
ATOM 629 N N . THR A 1 85 ? 12.690 -4.467 -10.828 1.00 79.31 85 THR A N 1
ATOM 630 C CA . THR A 1 85 ? 12.881 -4.224 -12.259 1.00 79.31 85 THR A CA 1
ATOM 631 C C . THR A 1 85 ? 13.109 -2.763 -12.615 1.00 79.31 85 THR A C 1
ATOM 633 O O . THR A 1 85 ? 13.163 -2.446 -13.803 1.00 79.31 85 THR A O 1
ATOM 636 N N . GLU A 1 86 ? 13.291 -1.892 -11.618 1.00 80.88 86 GLU A N 1
ATOM 637 C CA . GLU A 1 86 ? 13.460 -0.448 -11.808 1.00 80.88 86 GLU A CA 1
ATOM 638 C C . GLU A 1 86 ? 14.601 -0.110 -12.779 1.00 80.88 86 GLU A C 1
ATOM 640 O O . GLU A 1 86 ? 14.441 0.724 -13.667 1.00 80.88 86 GLU A O 1
ATOM 645 N N . ASN A 1 87 ? 15.709 -0.856 -12.704 1.00 79.88 87 ASN A N 1
ATOM 646 C CA . ASN A 1 87 ? 16.868 -0.700 -13.592 1.00 79.88 87 ASN A CA 1
ATOM 647 C C . ASN A 1 87 ? 16.559 -0.938 -15.080 1.00 79.88 87 ASN A C 1
ATOM 649 O O . ASN A 1 87 ? 17.365 -0.595 -15.942 1.00 79.88 87 ASN A O 1
ATOM 653 N N . THR A 1 88 ? 15.430 -1.574 -15.403 1.00 81.88 88 THR A N 1
ATOM 654 C CA . THR A 1 88 ? 14.998 -1.794 -16.792 1.00 81.88 88 THR A CA 1
ATOM 655 C C . THR A 1 88 ? 13.719 -1.043 -17.141 1.00 81.88 88 THR A C 1
ATOM 657 O O . THR A 1 88 ? 13.539 -0.650 -18.291 1.00 81.88 88 THR A O 1
ATOM 660 N N . ILE A 1 89 ? 12.826 -0.861 -16.170 1.00 83.44 89 ILE A N 1
ATOM 661 C CA . ILE A 1 89 ? 11.553 -0.163 -16.322 1.00 83.44 89 ILE A CA 1
ATOM 662 C C . ILE A 1 89 ? 11.450 0.819 -15.159 1.00 83.44 89 ILE A C 1
ATOM 664 O O . ILE A 1 89 ? 11.248 0.359 -14.036 1.00 83.44 89 ILE A O 1
ATOM 668 N N . PRO A 1 90 ? 11.555 2.136 -15.405 1.00 85.88 90 PRO A N 1
ATOM 669 C CA . PRO A 1 90 ? 11.563 3.132 -14.342 1.00 85.88 90 PRO A CA 1
ATOM 670 C C . PRO A 1 90 ? 10.357 3.011 -13.415 1.00 85.88 90 PRO A C 1
ATOM 672 O O . PRO A 1 90 ? 9.231 2.772 -13.868 1.00 85.88 90 PRO A O 1
ATOM 675 N N . TYR A 1 91 ? 10.595 3.208 -12.120 1.00 88.12 91 TYR A N 1
ATOM 676 C CA . TYR A 1 91 ? 9.530 3.266 -11.133 1.00 88.12 91 TYR A CA 1
ATOM 677 C C . TYR A 1 91 ? 8.639 4.488 -11.390 1.00 88.12 91 TYR A C 1
ATOM 679 O O . TYR A 1 91 ? 9.118 5.589 -11.658 1.00 88.12 91 TYR A O 1
ATOM 687 N N . ASN A 1 92 ? 7.326 4.295 -11.326 1.00 91.31 92 ASN A N 1
ATOM 688 C CA . ASN A 1 92 ? 6.330 5.318 -11.599 1.00 91.31 92 ASN A CA 1
ATOM 689 C C . ASN A 1 92 ? 5.622 5.707 -10.297 1.00 91.31 92 ASN A C 1
ATOM 691 O O . ASN A 1 92 ? 4.619 5.107 -9.908 1.00 91.31 92 ASN A O 1
ATOM 695 N N . GLU A 1 93 ? 6.133 6.745 -9.635 1.00 91.06 93 GLU A N 1
ATOM 696 C CA . GLU A 1 93 ? 5.547 7.269 -8.394 1.00 91.06 93 GLU A CA 1
ATOM 697 C C . GLU A 1 93 ? 4.123 7.796 -8.588 1.00 91.06 93 GLU A C 1
ATOM 699 O O . GLU A 1 93 ? 3.279 7.655 -7.711 1.00 91.06 93 GLU A O 1
ATOM 704 N N . THR A 1 94 ? 3.828 8.355 -9.763 1.00 91.62 94 THR A N 1
ATOM 705 C CA . THR A 1 94 ? 2.477 8.806 -10.110 1.00 91.62 94 THR A CA 1
ATOM 706 C C . THR A 1 94 ? 1.489 7.643 -10.047 1.00 91.62 94 THR A C 1
ATOM 708 O O . THR A 1 94 ? 0.444 7.768 -9.413 1.00 91.62 94 THR A O 1
ATOM 711 N N . LEU A 1 95 ? 1.850 6.495 -10.622 1.00 92.12 95 LEU A N 1
ATOM 712 C CA . LEU A 1 95 ? 1.022 5.297 -10.554 1.00 92.12 95 LEU A CA 1
ATOM 713 C C . LEU A 1 95 ? 0.882 4.785 -9.111 1.00 92.12 95 LEU A C 1
ATOM 715 O O . LEU A 1 95 ? -0.202 4.363 -8.720 1.00 92.12 95 LEU A O 1
ATOM 719 N N . LEU A 1 96 ? 1.942 4.853 -8.297 1.00 94.38 96 LEU A N 1
ATOM 720 C CA . LEU A 1 96 ? 1.876 4.486 -6.877 1.00 94.38 96 LEU A CA 1
ATOM 721 C C . LEU A 1 96 ? 0.888 5.376 -6.104 1.00 94.38 96 LEU A C 1
ATOM 723 O O . LEU A 1 96 ? 0.120 4.878 -5.276 1.00 94.38 96 LEU A O 1
ATOM 727 N N . PHE A 1 97 ? 0.890 6.683 -6.369 1.00 94.50 97 PHE A N 1
ATOM 728 C CA . PHE A 1 97 ? -0.051 7.623 -5.761 1.00 94.50 97 PHE A CA 1
ATOM 729 C C . PHE A 1 97 ? -1.486 7.336 -6.207 1.00 94.50 97 PHE A C 1
ATOM 731 O O . PHE A 1 97 ? -2.379 7.264 -5.372 1.00 94.50 97 PHE A O 1
ATOM 738 N N . ASP A 1 98 ? -1.713 7.069 -7.492 1.00 91.56 98 ASP A N 1
ATOM 739 C CA . ASP A 1 98 ? -3.054 6.755 -7.990 1.00 91.56 98 ASP A CA 1
ATOM 740 C C . ASP A 1 98 ? -3.602 5.460 -7.349 1.00 91.56 98 ASP A C 1
ATOM 742 O O . ASP A 1 98 ? -4.746 5.425 -6.896 1.00 91.56 98 ASP A O 1
ATOM 746 N N . VAL A 1 99 ? -2.765 4.422 -7.216 1.00 94.12 99 VAL A N 1
ATOM 747 C CA . VAL A 1 99 ? -3.121 3.160 -6.539 1.00 94.12 99 VAL A CA 1
ATOM 748 C C . VAL A 1 99 ? -3.412 3.383 -5.054 1.00 94.12 99 VAL A C 1
ATOM 750 O O . VAL A 1 99 ? -4.434 2.920 -4.548 1.00 94.12 99 VAL A O 1
ATOM 753 N N . SER A 1 100 ? -2.523 4.074 -4.336 1.00 95.94 100 SER A N 1
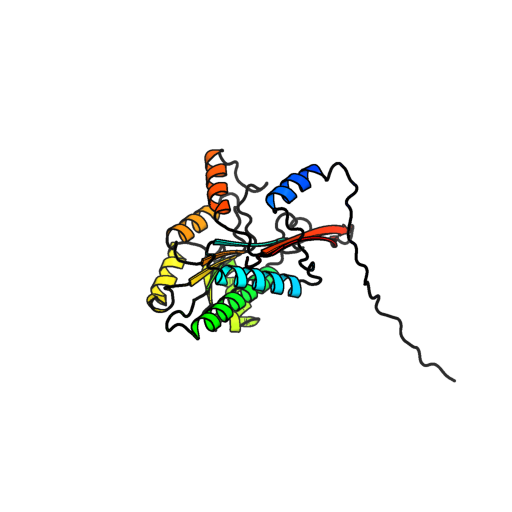ATOM 754 C CA . SER A 1 100 ? -2.676 4.286 -2.890 1.00 95.94 100 SER A CA 1
ATOM 755 C C . SER A 1 100 ? -3.861 5.195 -2.555 1.00 95.94 100 SER A C 1
ATOM 757 O O . SER A 1 100 ? -4.594 4.903 -1.612 1.00 95.94 100 SER A O 1
ATOM 759 N N . GLY A 1 101 ? -4.110 6.232 -3.357 1.00 94.12 101 GLY A N 1
ATOM 760 C CA . GLY A 1 101 ? -5.287 7.091 -3.237 1.00 94.12 101 GLY A CA 1
ATOM 761 C C . GLY A 1 101 ? -6.596 6.328 -3.458 1.00 94.12 101 GLY A C 1
ATOM 762 O O . GLY A 1 101 ? -7.504 6.429 -2.635 1.00 94.12 101 GLY A O 1
ATOM 763 N N . GLN A 1 102 ? -6.684 5.507 -4.513 1.00 93.44 102 GLN A N 1
ATOM 764 C CA . GLN A 1 102 ? -7.870 4.674 -4.761 1.00 93.44 102 GLN A CA 1
ATOM 765 C C . GLN A 1 102 ? -8.103 3.652 -3.646 1.00 93.44 102 GLN A C 1
ATOM 767 O O . GLN A 1 102 ? -9.237 3.480 -3.199 1.00 93.44 102 GLN A O 1
ATOM 772 N N . LEU A 1 103 ? -7.035 3.022 -3.151 1.00 94.12 103 LEU A N 1
ATOM 773 C CA . LEU A 1 103 ? -7.131 2.076 -2.045 1.00 94.12 103 LEU A CA 1
ATOM 774 C C . LEU A 1 103 ? -7.635 2.747 -0.761 1.00 94.12 103 LEU A C 1
ATOM 776 O O . LEU A 1 103 ? -8.499 2.198 -0.077 1.00 94.12 103 LEU A O 1
ATOM 780 N N . ALA A 1 104 ? -7.133 3.944 -0.451 1.00 93.12 104 ALA A N 1
ATOM 781 C CA . ALA A 1 104 ? -7.569 4.706 0.713 1.00 93.12 104 ALA A CA 1
ATOM 782 C C . ALA A 1 104 ? -9.036 5.144 0.600 1.00 93.12 104 ALA A C 1
ATOM 784 O O . ALA A 1 104 ? -9.792 4.976 1.556 1.00 93.12 104 ALA A O 1
ATOM 785 N N . LEU A 1 105 ? -9.461 5.624 -0.574 1.00 91.69 105 LEU A N 1
ATOM 786 C CA . LEU A 1 105 ? -10.863 5.957 -0.846 1.00 91.69 105 LEU A CA 1
ATOM 787 C C . LEU A 1 105 ? -11.775 4.735 -0.710 1.00 91.69 105 LEU A C 1
ATOM 789 O O . LEU A 1 105 ? -12.837 4.827 -0.097 1.00 91.69 105 LEU A O 1
ATOM 793 N N . ALA A 1 106 ? -11.370 3.583 -1.248 1.00 90.06 106 ALA A N 1
ATOM 794 C CA . ALA A 1 106 ? -12.138 2.348 -1.138 1.00 90.06 106 ALA A CA 1
ATOM 795 C C . ALA A 1 106 ? -12.296 1.918 0.328 1.00 90.06 106 ALA A C 1
ATOM 797 O O . ALA A 1 106 ? -13.421 1.709 0.787 1.00 90.06 106 ALA A O 1
ATOM 798 N N . ALA A 1 107 ? -11.193 1.879 1.084 1.00 88.25 107 ALA A N 1
ATOM 799 C CA . ALA A 1 107 ? -11.210 1.556 2.509 1.00 88.25 107 ALA A CA 1
ATOM 800 C C . ALA A 1 107 ? -12.101 2.527 3.304 1.00 88.25 107 ALA A C 1
ATOM 802 O O . ALA A 1 107 ? -12.895 2.103 4.147 1.00 88.25 107 ALA A O 1
ATOM 803 N N . ARG A 1 108 ? -12.026 3.827 2.992 1.00 87.19 108 ARG A N 1
ATOM 804 C CA . ARG A 1 108 ? -12.812 4.873 3.650 1.00 87.19 108 ARG A CA 1
ATOM 805 C C . ARG A 1 108 ? -14.307 4.759 3.369 1.00 87.19 108 ARG A C 1
ATOM 807 O O . ARG A 1 108 ? -15.106 4.759 4.306 1.00 87.19 108 ARG A O 1
ATOM 814 N N . ARG A 1 109 ? -14.690 4.638 2.094 1.00 84.88 109 ARG A N 1
ATOM 815 C CA . ARG A 1 109 ? -16.092 4.474 1.671 1.00 84.88 109 ARG A CA 1
ATOM 816 C C . ARG A 1 109 ? -16.698 3.220 2.278 1.00 84.88 109 ARG A C 1
ATOM 818 O O . ARG A 1 109 ? -17.839 3.239 2.728 1.00 84.88 109 ARG A O 1
ATOM 825 N N . ARG A 1 110 ? -15.925 2.135 2.339 1.00 78.12 110 ARG A N 1
ATOM 826 C CA . ARG A 1 110 ? -16.407 0.884 2.919 1.00 78.12 110 ARG A CA 1
ATOM 827 C C . ARG A 1 110 ? -16.606 0.977 4.426 1.00 78.12 110 ARG A C 1
ATOM 829 O O . ARG A 1 110 ? -17.600 0.466 4.933 1.00 78.12 110 ARG A O 1
ATOM 836 N N . ALA A 1 111 ? -15.722 1.685 5.125 1.00 72.62 111 ALA A N 1
ATOM 837 C CA . ALA A 1 111 ? -15.921 1.990 6.534 1.00 72.62 111 ALA A CA 1
ATOM 838 C C . ALA A 1 111 ? -17.164 2.858 6.786 1.00 72.62 111 ALA A C 1
ATOM 840 O O . ALA A 1 111 ? -17.867 2.623 7.763 1.00 72.62 111 ALA A O 1
ATOM 841 N N . ALA A 1 112 ? -17.461 3.818 5.902 1.00 70.38 112 ALA A N 1
ATOM 842 C CA . ALA A 1 112 ? -18.674 4.630 6.001 1.00 70.38 112 ALA A CA 1
ATOM 843 C C . ALA A 1 112 ? -19.951 3.776 5.869 1.00 70.38 112 ALA A C 1
ATOM 845 O O . ALA A 1 112 ? -20.846 3.899 6.697 1.00 70.38 112 ALA A O 1
ATOM 846 N N . LEU A 1 113 ? -19.994 2.846 4.905 1.00 65.56 113 LEU A N 1
ATOM 847 C CA . LEU A 1 113 ? -21.129 1.929 4.709 1.00 65.56 113 LEU A CA 1
ATOM 848 C C . LEU A 1 113 ? -21.340 0.965 5.888 1.00 65.56 113 LEU A C 1
ATOM 850 O O . LEU A 1 113 ? -22.470 0.618 6.213 1.00 65.56 113 LEU A O 1
ATOM 854 N N . ALA A 1 114 ? -20.264 0.525 6.545 1.00 61.03 114 ALA A N 1
ATOM 855 C CA . ALA A 1 114 ? -20.366 -0.338 7.724 1.00 61.03 114 ALA A CA 1
ATOM 856 C C . ALA A 1 114 ? -20.948 0.393 8.954 1.00 61.03 114 ALA A C 1
ATOM 858 O O . ALA A 1 114 ? -21.500 -0.253 9.844 1.00 61.03 114 ALA A O 1
ATOM 859 N N . GLY A 1 115 ? -20.839 1.726 8.998 1.00 53.41 115 GLY A N 1
ATOM 860 C CA . GLY A 1 115 ? -21.341 2.572 10.084 1.00 53.41 115 GLY A CA 1
ATOM 861 C C . GLY A 1 115 ? -22.842 2.874 10.031 1.00 53.41 115 GLY A C 1
ATOM 862 O O . GLY A 1 115 ? -23.385 3.347 11.022 1.00 53.41 115 GLY A O 1
ATOM 863 N N . GLU A 1 116 ? -23.547 2.574 8.934 1.00 49.19 116 GLU A N 1
ATOM 864 C CA . GLU A 1 116 ? -24.989 2.873 8.812 1.00 49.19 116 GLU A CA 1
ATOM 865 C C . GLU A 1 116 ? -25.878 2.027 9.748 1.00 49.19 116 GLU A C 1
ATOM 867 O O . GLU A 1 116 ? -27.017 2.402 10.009 1.00 49.19 116 GLU A O 1
ATOM 872 N N . ASN A 1 117 ? -25.350 0.935 10.319 1.00 47.12 117 ASN A N 1
ATOM 873 C CA . ASN A 1 117 ? -26.067 0.068 11.267 1.00 47.12 117 ASN A CA 1
ATOM 874 C C . ASN A 1 117 ? -25.487 0.080 12.697 1.00 47.12 117 ASN A C 1
ATOM 876 O O . ASN A 1 117 ? -25.940 -0.691 13.542 1.00 47.12 117 ASN A O 1
ATOM 880 N N . SER A 1 118 ? -24.472 0.903 12.984 1.00 43.19 118 SER A N 1
ATOM 881 C CA . SER A 1 118 ? -23.797 0.938 14.288 1.00 43.19 118 SER A CA 1
ATOM 882 C C . SER A 1 118 ? -23.340 2.364 14.597 1.00 43.19 118 SER A C 1
ATOM 884 O O . SER A 1 118 ? -22.498 2.899 13.883 1.00 43.19 118 SER A O 1
ATOM 886 N N . GLU A 1 119 ? -23.859 2.958 15.677 1.00 42.16 119 GLU A N 1
ATOM 887 C CA . GLU A 1 119 ? -23.704 4.367 16.115 1.00 42.16 119 GLU A CA 1
ATOM 888 C C . GLU A 1 119 ? -22.264 4.889 16.304 1.00 42.16 119 GLU A C 1
ATOM 890 O O . GLU A 1 119 ? -22.053 6.000 16.784 1.00 42.16 119 GLU A O 1
ATOM 895 N N . SER A 1 120 ? -21.227 4.142 15.950 1.00 42.97 120 SER A N 1
ATOM 896 C CA . SER A 1 120 ? -19.845 4.583 16.095 1.00 42.97 120 SER A CA 1
ATOM 897 C C . SER A 1 120 ? -18.952 3.814 15.137 1.00 42.97 120 SER A C 1
ATOM 899 O O . SER A 1 120 ? -18.635 2.652 15.379 1.00 42.97 120 SER A O 1
ATOM 901 N N . THR A 1 121 ? -18.514 4.460 14.053 1.00 49.72 121 THR A N 1
ATOM 902 C CA . THR A 1 121 ? -17.086 4.765 13.815 1.00 49.72 121 THR A CA 1
ATOM 903 C C . THR A 1 121 ? -16.840 5.222 12.381 1.00 49.72 121 THR A C 1
ATOM 905 O O . THR A 1 121 ? -16.684 4.430 11.454 1.00 49.72 121 THR A O 1
ATOM 908 N N . SER A 1 122 ? -16.733 6.539 12.201 1.00 54.38 122 SER A N 1
ATOM 909 C CA . SER A 1 122 ? -16.063 7.114 11.035 1.00 54.38 122 SER A CA 1
ATOM 910 C C . SER A 1 122 ? -14.604 6.652 11.058 1.00 54.38 122 SER A C 1
ATOM 912 O O . SER A 1 122 ? -13.800 7.217 11.791 1.00 54.38 122 SER A O 1
ATOM 914 N N . ARG A 1 123 ? -14.253 5.584 10.327 1.00 70.25 123 ARG A N 1
ATOM 915 C CA . ARG A 1 123 ? -12.857 5.131 10.297 1.00 70.25 123 ARG A CA 1
ATOM 916 C C . ARG A 1 123 ? -12.033 6.089 9.457 1.00 70.25 123 ARG A C 1
ATOM 918 O O . ARG A 1 123 ? -12.156 6.113 8.231 1.00 70.25 123 ARG A O 1
ATOM 925 N N . HIS A 1 124 ? -11.198 6.865 10.133 1.00 86.19 124 HIS A N 1
ATOM 926 C CA . HIS A 1 124 ? -10.197 7.704 9.492 1.00 86.19 124 HIS A CA 1
ATOM 927 C C . HIS A 1 124 ? -9.129 6.841 8.812 1.00 86.19 124 HIS A C 1
ATOM 929 O O . HIS A 1 124 ? -8.711 5.818 9.368 1.00 86.19 124 HIS A O 1
ATOM 935 N N . VAL A 1 125 ? -8.674 7.245 7.624 1.00 91.12 125 VAL A N 1
ATOM 936 C CA . VAL A 1 125 ? -7.617 6.525 6.896 1.00 91.12 125 VAL A CA 1
ATOM 937 C C . VAL A 1 125 ? -6.324 7.333 6.912 1.00 91.12 125 VAL A C 1
ATOM 939 O O . VAL A 1 125 ? -6.292 8.495 6.515 1.00 91.12 125 VAL A O 1
ATOM 942 N N . PHE A 1 126 ? -5.227 6.711 7.329 1.00 93.44 126 PHE A N 1
ATOM 943 C CA . PHE A 1 126 ? -3.891 7.288 7.245 1.00 93.44 126 PHE A CA 1
ATOM 944 C C . PHE A 1 126 ? -3.123 6.666 6.078 1.00 93.44 126 PHE A C 1
ATOM 946 O O . PHE A 1 126 ? -2.940 5.453 6.022 1.00 93.44 126 PHE A O 1
ATOM 953 N N . LEU A 1 127 ? -2.647 7.503 5.160 1.00 95.44 127 LEU A N 1
ATOM 954 C CA . LEU A 1 127 ? -1.699 7.148 4.108 1.00 95.44 127 LEU A CA 1
ATOM 955 C C . LEU A 1 127 ? -0.290 7.525 4.574 1.00 95.44 127 LEU A C 1
ATOM 957 O O . LEU A 1 127 ? 0.047 8.707 4.655 1.00 95.44 127 LEU A O 1
ATOM 961 N N . LEU A 1 128 ? 0.520 6.520 4.892 1.00 96.25 128 LEU A N 1
ATOM 962 C CA . LEU A 1 128 ? 1.847 6.666 5.483 1.00 96.25 128 LEU A CA 1
ATOM 963 C C . LEU A 1 128 ? 2.924 6.386 4.432 1.00 96.25 128 LEU A C 1
ATOM 965 O O . LEU A 1 128 ? 3.022 5.271 3.924 1.00 96.25 128 LEU A O 1
ATOM 969 N N . PHE A 1 129 ? 3.754 7.376 4.116 1.00 94.75 129 PHE A N 1
ATOM 970 C CA . PHE A 1 129 ? 4.868 7.232 3.170 1.00 94.75 129 PHE A CA 1
ATOM 971 C C . PHE A 1 129 ? 6.210 7.138 3.896 1.00 94.75 129 PHE A C 1
ATOM 973 O O . PHE A 1 129 ? 6.386 7.722 4.959 1.00 94.75 129 PHE A O 1
ATOM 980 N N . ALA A 1 130 ? 7.189 6.453 3.301 1.00 90.25 130 ALA A N 1
ATOM 981 C CA . ALA A 1 130 ? 8.508 6.266 3.914 1.00 90.25 130 ALA A CA 1
ATOM 982 C C . ALA A 1 130 ? 9.264 7.582 4.200 1.00 90.25 130 ALA A C 1
ATOM 984 O O . ALA A 1 130 ? 10.034 7.648 5.153 1.00 90.25 130 ALA A O 1
ATOM 985 N N . SER A 1 131 ? 9.042 8.636 3.403 1.00 90.38 131 SER A N 1
ATOM 986 C CA . SER A 1 131 ? 9.736 9.922 3.549 1.00 90.38 131 SER A CA 1
ATOM 987 C C . SER A 1 131 ? 8.788 11.118 3.484 1.00 90.38 131 SER A C 1
ATOM 989 O O . SER A 1 131 ? 7.742 11.074 2.827 1.00 90.38 131 SER A O 1
ATOM 991 N N . ALA A 1 132 ? 9.181 12.218 4.134 1.00 91.00 132 ALA A N 1
ATOM 992 C CA . ALA A 1 132 ? 8.392 13.448 4.165 1.00 91.00 132 ALA A CA 1
ATOM 993 C C . ALA A 1 132 ? 8.270 14.078 2.768 1.00 91.00 132 ALA A C 1
ATOM 995 O O . ALA A 1 132 ? 7.223 14.625 2.428 1.00 91.00 132 ALA A O 1
ATOM 996 N N . GLY A 1 133 ? 9.312 13.947 1.936 1.00 92.12 133 GLY A N 1
ATOM 997 C CA . GLY A 1 133 ? 9.292 14.404 0.546 1.00 92.12 133 GLY A CA 1
ATOM 998 C C . GLY A 1 133 ? 8.250 13.656 -0.283 1.00 92.12 133 GLY A C 1
ATOM 999 O O . GLY A 1 133 ? 7.426 14.280 -0.946 1.00 92.12 133 GLY A O 1
ATOM 1000 N N . THR A 1 134 ? 8.214 12.324 -0.179 1.00 92.50 134 THR A N 1
ATOM 1001 C CA . THR A 1 134 ? 7.214 11.503 -0.877 1.00 92.50 134 THR A CA 1
ATOM 1002 C C . THR A 1 134 ? 5.797 11.804 -0.380 1.00 92.50 134 THR A C 1
ATOM 1004 O O . THR A 1 134 ? 4.887 11.950 -1.195 1.00 92.50 134 THR A O 1
ATOM 1007 N N . ALA A 1 135 ? 5.607 11.970 0.935 1.00 94.06 135 ALA A N 1
ATOM 1008 C CA . ALA A 1 135 ? 4.318 12.353 1.516 1.00 94.06 135 ALA A CA 1
ATOM 1009 C C . ALA A 1 135 ? 3.835 13.724 1.005 1.00 94.06 135 ALA A C 1
ATOM 1011 O O . ALA A 1 135 ? 2.663 13.885 0.657 1.00 94.06 135 ALA A O 1
ATOM 1012 N N . ALA A 1 136 ? 4.736 14.709 0.916 1.00 93.88 136 ALA A N 1
ATOM 1013 C CA . ALA A 1 136 ? 4.425 16.037 0.397 1.00 93.88 136 ALA A CA 1
ATOM 1014 C C . ALA A 1 136 ? 4.044 15.995 -1.092 1.00 93.88 136 ALA A C 1
ATOM 1016 O O . ALA A 1 136 ? 3.020 16.571 -1.469 1.00 93.88 136 ALA A O 1
ATOM 1017 N N . SER A 1 137 ? 4.804 15.261 -1.914 1.00 94.25 137 SER A N 1
ATOM 1018 C CA . SER A 1 137 ? 4.507 15.050 -3.337 1.00 94.25 137 SER A CA 1
ATOM 1019 C C . SER A 1 137 ? 3.154 14.369 -3.548 1.00 94.25 137 SER A C 1
ATOM 1021 O O . SER A 1 137 ? 2.351 14.831 -4.361 1.00 94.25 137 SER A O 1
ATOM 1023 N N . ALA A 1 138 ? 2.856 13.319 -2.774 1.00 94.69 138 ALA A N 1
ATOM 1024 C CA . ALA A 1 138 ? 1.565 12.639 -2.812 1.00 94.69 138 ALA A CA 1
ATOM 1025 C C . ALA A 1 138 ? 0.422 13.588 -2.419 1.00 94.69 138 ALA A C 1
ATOM 1027 O O . ALA A 1 138 ? -0.560 13.714 -3.148 1.00 94.69 138 ALA A O 1
ATOM 1028 N N . SER A 1 139 ? 0.574 14.328 -1.314 1.00 93.50 139 SER A N 1
ATOM 1029 C CA . SER A 1 139 ? -0.415 15.315 -0.862 1.00 93.50 139 SER A CA 1
ATOM 1030 C C . SER A 1 139 ? -0.676 16.393 -1.917 1.00 93.50 139 SER A C 1
ATOM 1032 O O . SER A 1 139 ? -1.830 16.740 -2.168 1.00 93.50 139 SER A O 1
ATOM 1034 N N . GLN A 1 140 ? 0.368 16.917 -2.564 1.00 93.56 140 GLN A N 1
ATOM 1035 C CA . GLN A 1 140 ? 0.213 17.893 -3.642 1.00 93.56 140 GLN A CA 1
ATOM 1036 C C . GLN A 1 140 ? -0.515 17.289 -4.846 1.00 93.56 140 GLN A C 1
ATOM 1038 O O . GLN A 1 140 ? -1.422 17.924 -5.384 1.00 93.56 140 GLN A O 1
ATOM 1043 N N . ARG A 1 141 ? -0.165 16.063 -5.254 1.00 92.06 141 ARG A N 1
ATOM 1044 C CA . ARG A 1 141 ? -0.848 15.377 -6.355 1.00 92.06 141 ARG A CA 1
ATOM 1045 C C . ARG A 1 141 ? -2.325 15.174 -6.048 1.00 92.06 141 ARG A C 1
ATOM 1047 O O . ARG A 1 141 ? -3.150 15.487 -6.900 1.00 92.06 141 ARG A O 1
ATOM 1054 N N . TYR A 1 142 ? -2.667 14.710 -4.849 1.00 92.94 142 TYR A N 1
ATOM 1055 C CA . TYR A 1 142 ? -4.063 14.528 -4.465 1.00 92.94 142 TYR A CA 1
ATOM 1056 C C . TYR A 1 142 ? -4.825 15.850 -4.482 1.00 92.94 142 TYR A C 1
ATOM 1058 O O . TYR A 1 142 ? -5.894 15.906 -5.070 1.00 92.94 142 TYR A O 1
ATOM 1066 N N . ARG A 1 143 ? -4.247 16.956 -3.994 1.00 89.81 143 ARG A N 1
ATOM 1067 C CA . ARG A 1 143 ? -4.896 18.279 -4.106 1.00 89.81 143 ARG A CA 1
ATOM 1068 C C . ARG A 1 143 ? -5.230 18.679 -5.544 1.00 89.81 143 ARG A C 1
ATOM 1070 O O . ARG A 1 143 ? -6.233 19.349 -5.753 1.00 89.81 143 ARG A O 1
ATOM 1077 N N . LEU A 1 144 ? -4.383 18.321 -6.510 1.00 87.94 144 LEU A N 1
ATOM 1078 C CA . LEU A 1 144 ? -4.516 18.765 -7.901 1.00 87.94 144 LEU A CA 1
ATOM 1079 C C . LEU A 1 144 ? -5.337 17.811 -8.776 1.00 87.94 144 LEU A C 1
ATOM 1081 O O . LEU A 1 144 ? -6.092 18.268 -9.627 1.00 87.94 144 LEU A O 1
ATOM 1085 N N . ALA A 1 145 ? -5.157 16.502 -8.604 1.00 84.44 145 ALA A N 1
ATOM 1086 C CA . ALA A 1 145 ? -5.666 15.481 -9.519 1.00 84.44 145 ALA A CA 1
ATOM 1087 C C . ALA A 1 145 ? -6.743 14.574 -8.904 1.00 84.44 145 ALA A C 1
ATOM 1089 O O . ALA A 1 145 ? -7.463 13.913 -9.646 1.00 84.44 145 ALA A O 1
ATOM 1090 N N . ALA A 1 146 ? -6.849 14.524 -7.574 1.00 81.56 146 ALA A N 1
ATOM 1091 C CA . ALA A 1 146 ? -7.801 13.671 -6.862 1.00 81.56 146 ALA A CA 1
ATOM 1092 C C . ALA A 1 146 ? -8.199 14.307 -5.513 1.00 81.56 146 ALA A C 1
ATOM 1094 O O . ALA A 1 146 ? -7.883 13.748 -4.457 1.00 81.56 146 ALA A O 1
ATOM 1095 N N . PRO A 1 147 ? -8.819 15.506 -5.523 1.00 79.06 147 PRO A N 1
ATOM 1096 C CA . PRO A 1 147 ? -9.057 16.292 -4.310 1.00 79.06 147 PRO A CA 1
ATOM 1097 C C . PRO A 1 147 ? -9.912 15.541 -3.285 1.00 79.06 147 PRO A C 1
ATOM 1099 O O . PRO A 1 147 ? -9.680 15.686 -2.084 1.00 79.06 147 PRO A O 1
ATOM 1102 N N . ASP A 1 148 ? -10.811 14.678 -3.761 1.00 78.62 148 ASP A N 1
ATOM 1103 C CA . ASP A 1 148 ? -11.663 13.791 -2.965 1.00 78.62 148 ASP A CA 1
ATOM 1104 C C . ASP A 1 148 ? -10.856 12.952 -1.967 1.00 78.62 148 ASP A C 1
ATOM 1106 O O . ASP A 1 148 ? -11.293 12.752 -0.837 1.00 78.62 148 ASP A O 1
ATOM 1110 N N . VAL A 1 149 ? -9.634 12.532 -2.334 1.00 77.12 149 VAL A N 1
ATOM 1111 C CA . VAL A 1 149 ? -8.752 11.780 -1.428 1.00 77.12 149 VAL A CA 1
ATOM 1112 C C . VAL A 1 149 ? -8.535 12.566 -0.139 1.00 77.12 149 VAL A C 1
ATOM 1114 O O . VAL A 1 149 ? -8.634 11.998 0.931 1.00 77.12 149 VAL A O 1
ATOM 1117 N N . LEU A 1 150 ? -8.283 13.873 -0.194 1.00 77.38 150 LEU A N 1
ATOM 1118 C CA . LEU A 1 150 ? -7.994 14.656 1.015 1.00 77.38 150 LEU A CA 1
ATOM 1119 C C . LEU A 1 150 ? -9.248 15.163 1.734 1.00 77.38 150 LEU A C 1
ATOM 1121 O O . LEU A 1 150 ? -9.156 15.555 2.896 1.00 77.38 150 LEU A O 1
ATOM 1125 N N . GLN A 1 151 ? -10.396 15.183 1.059 1.00 73.75 151 GLN A N 1
ATOM 1126 C CA . GLN A 1 151 ? -11.657 15.675 1.619 1.00 73.75 151 GLN A CA 1
ATOM 1127 C C . GLN A 1 151 ? -12.443 14.580 2.358 1.00 73.75 151 GLN A C 1
ATOM 1129 O O . GLN A 1 151 ? -13.183 14.893 3.285 1.00 73.75 151 GLN A O 1
ATOM 1134 N N . ASP A 1 152 ? -12.214 13.302 2.040 1.00 73.19 152 ASP A N 1
ATOM 1135 C CA . ASP A 1 152 ? -12.968 12.168 2.594 1.00 73.19 152 ASP A CA 1
ATOM 1136 C C . ASP A 1 152 ? -12.454 11.659 3.960 1.00 73.19 152 ASP A C 1
ATOM 1138 O O . ASP A 1 152 ? -12.722 10.526 4.350 1.00 73.19 152 ASP A O 1
ATOM 1142 N N . GLY A 1 153 ? -11.724 12.458 4.743 1.00 80.00 153 GLY A N 1
ATOM 1143 C CA . GLY A 1 153 ? -11.151 11.975 6.012 1.00 80.00 153 GLY A CA 1
ATOM 1144 C C . GLY A 1 153 ? -10.011 10.976 5.784 1.00 80.00 153 GLY A C 1
ATOM 1145 O O . GLY A 1 153 ? -9.943 9.913 6.405 1.00 80.00 153 GLY A O 1
ATOM 1146 N N . ILE A 1 154 ? -9.123 11.316 4.848 1.00 89.56 154 ILE A N 1
ATOM 1147 C CA . ILE A 1 154 ? -7.855 10.622 4.631 1.00 89.56 154 ILE A CA 1
ATOM 1148 C C . ILE A 1 154 ? -6.728 11.609 4.925 1.00 89.56 154 ILE A C 1
ATOM 1150 O O . ILE A 1 154 ? -6.670 12.705 4.366 1.00 89.56 154 ILE A O 1
ATOM 1154 N N . THR A 1 155 ? -5.798 11.218 5.791 1.00 91.69 155 THR A N 1
ATOM 1155 C CA . THR A 1 155 ? -4.611 12.018 6.109 1.00 91.69 155 THR A CA 1
ATOM 1156 C C . THR A 1 155 ? -3.374 11.391 5.499 1.00 91.69 155 THR A C 1
ATOM 1158 O O . THR A 1 155 ? -3.071 10.227 5.740 1.00 91.69 155 THR A O 1
ATOM 1161 N N . VAL A 1 156 ? -2.624 12.191 4.745 1.00 93.31 156 VAL A N 1
ATOM 1162 C CA . VAL A 1 156 ? -1.310 11.812 4.223 1.00 93.31 156 VAL A CA 1
ATOM 1163 C C . VAL A 1 156 ? -0.233 12.284 5.189 1.00 93.31 156 VAL A C 1
ATOM 1165 O O . VAL A 1 156 ? -0.195 13.463 5.537 1.00 93.31 156 VAL A O 1
ATOM 1168 N N . THR A 1 157 ? 0.647 11.382 5.608 1.00 93.88 157 THR A N 1
ATOM 1169 C CA . THR A 1 157 ? 1.775 11.708 6.485 1.00 93.88 157 THR A CA 1
ATOM 1170 C C . THR A 1 157 ? 2.931 10.726 6.284 1.00 93.88 157 THR A C 1
ATOM 1172 O O . THR A 1 157 ? 2.901 9.869 5.398 1.00 93.88 157 THR A O 1
ATOM 1175 N N . VAL A 1 158 ? 3.986 10.877 7.076 1.00 93.50 158 VAL A N 1
ATOM 1176 C CA . VAL A 1 158 ? 5.155 10.013 7.065 1.00 93.50 158 VAL A CA 1
ATOM 1177 C C . VAL A 1 158 ? 4.963 8.797 7.977 1.00 93.50 158 VAL A C 1
ATOM 1179 O O . VAL A 1 158 ? 4.316 8.868 9.023 1.00 93.50 158 VAL A O 1
ATOM 1182 N N . ALA A 1 159 ? 5.582 7.678 7.611 1.00 89.75 159 ALA A N 1
ATOM 1183 C CA . ALA A 1 159 ? 5.648 6.456 8.401 1.00 89.75 159 ALA A CA 1
ATOM 1184 C C . ALA A 1 159 ? 6.673 6.582 9.548 1.00 89.75 159 ALA A C 1
ATOM 1186 O O . ALA A 1 159 ? 7.636 5.827 9.618 1.00 89.75 159 ALA A O 1
ATOM 1187 N N . LYS A 1 160 ? 6.478 7.554 10.447 1.00 89.44 160 LYS A N 1
ATOM 1188 C CA . LYS A 1 160 ? 7.249 7.708 11.692 1.00 89.44 160 LYS A CA 1
ATOM 1189 C C . LYS A 1 160 ? 6.296 7.756 12.879 1.00 89.44 160 LYS A C 1
ATOM 1191 O O . LYS A 1 160 ? 5.355 8.553 12.892 1.00 89.44 160 LYS A O 1
ATOM 1196 N N . ALA A 1 161 ? 6.585 6.956 13.906 1.00 84.88 161 ALA A N 1
ATOM 1197 C CA . ALA A 1 161 ? 5.733 6.794 15.085 1.00 84.88 161 ALA A CA 1
ATOM 1198 C C . ALA A 1 161 ? 5.351 8.125 15.748 1.00 84.88 161 ALA A C 1
ATOM 1200 O O . ALA A 1 161 ? 4.180 8.369 16.033 1.00 84.88 161 ALA A O 1
ATOM 1201 N N . ARG A 1 162 ? 6.320 9.033 15.916 1.00 85.88 162 ARG A N 1
ATOM 1202 C CA . ARG A 1 162 ? 6.095 10.346 16.538 1.00 85.88 162 ARG A CA 1
ATOM 1203 C C . ARG A 1 162 ? 5.116 11.227 15.759 1.00 85.88 162 ARG A C 1
ATOM 1205 O O . ARG A 1 162 ? 4.283 11.899 16.366 1.00 85.88 162 ARG A O 1
ATOM 1212 N N . GLU A 1 163 ? 5.233 11.267 14.434 1.00 86.94 163 GLU A N 1
ATOM 1213 C CA . GLU A 1 163 ? 4.359 12.094 13.594 1.00 86.94 163 GLU A CA 1
ATOM 1214 C C . GLU A 1 163 ? 2.947 11.521 13.542 1.00 86.94 163 GLU A C 1
ATOM 1216 O O . GLU A 1 163 ? 1.975 12.258 13.719 1.00 86.94 163 GLU A O 1
ATOM 1221 N N . PHE A 1 164 ? 2.843 10.201 13.390 1.00 86.69 164 PHE A N 1
ATOM 1222 C CA . PHE A 1 164 ? 1.575 9.489 13.439 1.00 86.69 164 PHE A CA 1
ATOM 1223 C C . PHE A 1 164 ? 0.849 9.705 14.775 1.00 86.69 164 PHE A C 1
ATOM 1225 O O . PHE A 1 164 ? -0.301 10.139 14.781 1.00 86.69 164 PHE A O 1
ATOM 1232 N N . ALA A 1 165 ? 1.530 9.506 15.908 1.00 86.44 165 ALA A N 1
ATOM 1233 C CA . ALA A 1 165 ? 0.949 9.691 17.239 1.00 86.44 165 ALA A CA 1
ATOM 1234 C C . ALA A 1 165 ? 0.475 11.133 17.484 1.00 86.44 165 ALA A C 1
ATOM 1236 O O . ALA A 1 165 ? -0.592 11.354 18.066 1.00 86.44 165 ALA A O 1
ATOM 1237 N N . ARG A 1 166 ? 1.237 12.125 17.001 1.00 87.69 166 ARG A N 1
ATOM 1238 C CA . ARG A 1 166 ? 0.841 13.537 17.069 1.00 87.69 166 ARG A CA 1
ATOM 1239 C C . ARG A 1 166 ? -0.451 13.784 16.292 1.00 87.69 166 ARG A C 1
ATOM 1241 O O . ARG A 1 166 ? -1.352 14.421 16.829 1.00 87.69 166 ARG A O 1
ATOM 1248 N N . LEU A 1 167 ? -0.543 13.302 15.053 1.00 86.06 167 LEU A N 1
ATOM 1249 C CA . LEU A 1 167 ? -1.729 13.493 14.214 1.00 86.06 167 LEU A CA 1
ATOM 1250 C C . LEU A 1 167 ? -2.937 12.746 14.778 1.00 86.06 167 LEU A C 1
ATOM 1252 O O . LEU A 1 167 ? -4.003 13.334 14.908 1.00 86.06 167 LEU A O 1
ATOM 1256 N N . LYS A 1 168 ? -2.764 11.493 15.206 1.00 84.81 168 LYS A N 1
ATOM 1257 C CA . LYS A 1 168 ? -3.840 10.700 15.807 1.00 84.81 168 LYS A CA 1
ATOM 1258 C C . LYS A 1 168 ? -4.421 11.383 17.051 1.00 84.81 168 LYS A C 1
ATOM 1260 O O . LYS A 1 168 ? -5.636 11.486 17.176 1.00 84.81 168 LYS A O 1
ATOM 1265 N N . THR A 1 169 ? -3.566 11.927 17.924 1.00 84.38 169 THR A N 1
ATOM 1266 C CA . THR A 1 169 ? -3.994 12.692 19.113 1.00 84.38 169 THR A CA 1
ATOM 1267 C C . THR A 1 169 ? -4.759 13.967 18.744 1.00 84.38 169 THR A C 1
ATOM 1269 O O . THR A 1 169 ? -5.718 14.324 19.419 1.00 84.38 169 THR A O 1
ATOM 1272 N N . GLN A 1 170 ? -4.385 14.653 17.659 1.00 81.56 170 GLN A N 1
ATOM 1273 C CA . GLN A 1 170 ? -5.134 15.823 17.175 1.00 81.56 170 GLN A CA 1
ATOM 1274 C C . GLN A 1 170 ? -6.544 15.460 16.680 1.00 81.56 170 GLN A C 1
ATOM 1276 O O . GLN A 1 170 ? -7.414 16.323 16.636 1.00 81.56 170 GLN A O 1
ATOM 1281 N N . MET A 1 171 ? -6.777 14.187 16.356 1.00 74.44 171 MET A N 1
ATOM 1282 C CA . MET A 1 171 ? -8.028 13.654 15.811 1.00 74.44 171 MET A CA 1
ATOM 1283 C C . MET A 1 171 ? -8.803 12.792 16.829 1.00 74.44 171 MET A C 1
ATOM 1285 O O . MET A 1 171 ? -9.623 11.963 16.438 1.00 74.44 171 MET A O 1
ATOM 1289 N N . ALA A 1 172 ? -8.535 12.969 18.132 1.00 59.22 172 ALA A N 1
ATOM 1290 C CA . ALA A 1 172 ? -8.872 12.065 19.243 1.00 59.22 172 ALA A CA 1
ATOM 1291 C C . ALA A 1 172 ? -10.321 11.529 19.336 1.00 59.22 172 ALA A C 1
ATOM 1293 O O . ALA A 1 172 ? -10.516 10.493 19.965 1.00 59.22 172 ALA A O 1
ATOM 1294 N N . ASN A 1 173 ? -11.319 12.157 18.705 1.00 54.50 173 ASN A N 1
ATOM 1295 C CA . ASN A 1 173 ? -12.714 11.684 18.722 1.00 54.50 173 ASN A CA 1
ATOM 1296 C C . ASN A 1 173 ? -13.104 10.810 17.511 1.00 54.50 173 ASN A C 1
ATOM 1298 O O . ASN A 1 173 ? -14.120 10.124 17.561 1.00 54.50 173 ASN A O 1
ATOM 1302 N N . GLU A 1 174 ? -12.306 10.795 16.439 1.00 58.38 174 GLU A N 1
ATOM 1303 C CA . GLU A 1 174 ? -12.610 10.076 15.186 1.00 58.38 174 GLU A CA 1
ATOM 1304 C C . GLU A 1 174 ? -11.681 8.871 14.948 1.00 58.38 174 GLU A C 1
ATOM 1306 O O . GLU A 1 174 ? -11.977 7.984 14.150 1.00 58.38 174 GLU A O 1
ATOM 1311 N N . ALA A 1 175 ? -10.556 8.795 15.665 1.00 55.91 175 ALA A N 1
ATOM 1312 C CA . ALA A 1 175 ? -9.478 7.846 15.384 1.00 55.91 175 ALA A CA 1
ATOM 1313 C C . ALA A 1 175 ? -9.492 6.551 16.225 1.00 55.91 175 ALA A C 1
ATOM 1315 O O . ALA A 1 175 ? -8.510 5.807 16.195 1.00 55.91 175 ALA A O 1
ATOM 1316 N N . ALA A 1 176 ? -10.568 6.261 16.970 1.00 60.09 176 ALA A N 1
ATOM 1317 C CA . ALA A 1 176 ? -10.665 5.041 17.788 1.00 60.09 176 ALA A CA 1
ATOM 1318 C C . ALA A 1 176 ? -10.550 3.755 16.944 1.00 60.09 176 ALA A C 1
ATOM 1320 O O . ALA A 1 176 ? -10.020 2.750 17.408 1.00 60.09 176 ALA A O 1
ATOM 1321 N N . HIS A 1 177 ? -10.975 3.815 15.678 1.00 72.12 177 HIS A N 1
ATOM 1322 C CA . HIS A 1 177 ? -10.811 2.740 14.704 1.00 72.12 177 HIS A CA 1
ATOM 1323 C C . HIS A 1 177 ? -10.289 3.319 13.389 1.00 72.12 177 HIS A C 1
ATOM 1325 O O . HIS A 1 177 ? -11.072 3.737 12.542 1.00 72.12 177 HIS A O 1
ATOM 1331 N N . CYS A 1 178 ? -8.970 3.373 13.210 1.00 86.31 178 CYS A N 1
ATOM 1332 C CA . CYS A 1 178 ? -8.357 3.863 11.976 1.00 86.31 178 CYS A CA 1
ATOM 1333 C C . CYS A 1 178 ? -7.833 2.725 11.088 1.00 86.31 178 CYS A C 1
ATOM 1335 O O . CYS A 1 178 ? -7.539 1.617 11.548 1.00 86.31 178 CYS A O 1
ATOM 1337 N N . VAL A 1 179 ? -7.718 3.018 9.792 1.00 91.12 179 VAL A N 1
ATOM 1338 C CA . VAL A 1 179 ? -7.009 2.177 8.820 1.00 91.12 179 VAL A CA 1
ATOM 1339 C C . VAL A 1 179 ? -5.714 2.888 8.447 1.00 91.12 179 VAL A C 1
ATOM 1341 O O . VAL A 1 179 ? -5.742 4.026 7.989 1.00 91.12 179 VAL A O 1
ATOM 1344 N N . CYS A 1 180 ? -4.578 2.231 8.631 1.00 94.25 180 CYS A N 1
ATOM 1345 C CA . CYS A 1 180 ? -3.258 2.760 8.322 1.00 94.25 180 CYS A CA 1
ATOM 1346 C C . CYS A 1 180 ? -2.670 2.000 7.135 1.00 94.25 180 CYS A C 1
ATOM 1348 O O . CYS A 1 180 ? -2.430 0.798 7.211 1.00 94.25 180 CYS A O 1
ATOM 1350 N N . ILE A 1 181 ? -2.427 2.699 6.032 1.00 96.50 181 ILE A N 1
ATOM 1351 C CA . ILE A 1 181 ? -1.837 2.142 4.817 1.00 96.50 181 ILE A CA 1
ATOM 1352 C C . ILE A 1 181 ? -0.406 2.655 4.718 1.00 96.50 181 ILE A C 1
ATOM 1354 O O . ILE A 1 181 ? -0.184 3.840 4.469 1.00 96.50 181 ILE A O 1
ATOM 1358 N N . VAL A 1 182 ? 0.569 1.767 4.884 1.00 96.94 182 VAL A N 1
ATOM 1359 C CA . VAL A 1 182 ? 1.981 2.074 4.658 1.00 96.94 182 VAL A CA 1
ATOM 1360 C C . VAL A 1 182 ? 2.301 1.829 3.187 1.00 96.94 182 VAL A C 1
ATOM 1362 O O . VAL A 1 182 ? 2.222 0.701 2.698 1.00 96.94 182 VAL A O 1
ATOM 1365 N N . VAL A 1 183 ? 2.631 2.901 2.470 1.00 96.38 183 VAL A N 1
ATOM 1366 C CA . VAL A 1 183 ? 2.784 2.912 1.014 1.00 96.38 183 VAL A CA 1
ATOM 1367 C C . VAL A 1 183 ? 4.229 2.635 0.620 1.00 96.38 183 VAL A C 1
ATOM 1369 O O . VAL A 1 183 ? 5.130 3.412 0.932 1.00 96.38 183 VAL A O 1
ATOM 1372 N N . ALA A 1 184 ? 4.419 1.533 -0.104 1.00 93.88 184 ALA A N 1
ATOM 1373 C CA . ALA A 1 184 ? 5.689 1.029 -0.613 1.00 93.88 184 ALA A CA 1
ATOM 1374 C C . ALA A 1 184 ? 6.842 1.139 0.402 1.00 93.88 184 ALA A C 1
ATOM 1376 O O . ALA A 1 184 ? 7.863 1.758 0.088 1.00 93.88 184 ALA A O 1
ATOM 1377 N N . PRO A 1 185 ? 6.707 0.583 1.625 1.00 92.50 185 PRO A N 1
ATOM 1378 C CA . PRO A 1 185 ? 7.789 0.624 2.596 1.00 92.50 185 PRO A CA 1
ATOM 1379 C C . PRO A 1 185 ? 8.976 -0.198 2.080 1.00 92.50 185 PRO A C 1
ATOM 1381 O O . PRO A 1 185 ? 8.815 -1.348 1.661 1.00 92.50 185 PRO A O 1
ATOM 1384 N N . LYS A 1 186 ? 10.167 0.406 2.090 1.00 88.31 186 LYS A N 1
ATOM 1385 C CA . LYS A 1 186 ? 11.401 -0.167 1.537 1.00 88.31 186 LYS A CA 1
ATOM 1386 C C . LYS A 1 186 ? 12.512 -0.138 2.575 1.00 88.31 186 LYS A C 1
ATOM 1388 O O . LYS A 1 186 ? 12.710 0.876 3.234 1.00 88.31 186 LYS A O 1
ATOM 1393 N N . ASN A 1 187 ? 13.276 -1.220 2.669 1.00 84.69 187 ASN A N 1
ATOM 1394 C CA . ASN A 1 187 ? 14.508 -1.233 3.451 1.00 84.69 187 ASN A CA 1
ATOM 1395 C C . ASN A 1 187 ? 15.688 -0.807 2.574 1.00 84.69 187 ASN A C 1
ATOM 1397 O O . ASN A 1 187 ? 16.239 -1.621 1.838 1.00 84.69 187 ASN A O 1
ATOM 1401 N N . LEU A 1 188 ? 16.080 0.465 2.668 1.00 78.44 188 LEU A N 1
ATOM 1402 C CA . LEU A 1 188 ? 17.278 0.976 2.006 1.00 78.44 188 LEU A CA 1
ATOM 1403 C C . LEU A 1 188 ? 18.488 0.887 2.939 1.00 78.44 188 LEU A C 1
ATOM 1405 O O . LEU A 1 188 ? 18.374 0.925 4.169 1.00 78.44 188 LEU A O 1
ATOM 1409 N N . ARG A 1 189 ? 19.684 0.791 2.355 1.00 73.75 189 ARG A N 1
ATOM 1410 C CA . ARG A 1 189 ? 20.934 0.811 3.117 1.00 73.75 189 ARG A CA 1
ATOM 1411 C C . ARG A 1 189 ? 21.056 2.122 3.902 1.00 73.75 189 ARG A C 1
ATOM 1413 O O . ARG A 1 189 ? 21.203 3.188 3.317 1.00 73.75 189 ARG A O 1
ATOM 1420 N N . GLY A 1 190 ? 21.041 2.019 5.230 1.00 73.81 190 GLY A N 1
ATOM 1421 C CA . GLY A 1 190 ? 21.145 3.165 6.142 1.00 73.81 190 GLY A CA 1
ATOM 1422 C C . GLY A 1 190 ? 19.808 3.778 6.571 1.00 73.81 190 GLY A C 1
ATOM 1423 O O . GLY A 1 190 ? 19.811 4.564 7.511 1.00 73.81 190 GLY A O 1
ATOM 1424 N N . ASP A 1 191 ? 18.687 3.373 5.966 1.00 75.25 191 ASP A N 1
ATOM 1425 C CA . ASP A 1 191 ? 17.339 3.832 6.332 1.00 75.25 191 ASP A CA 1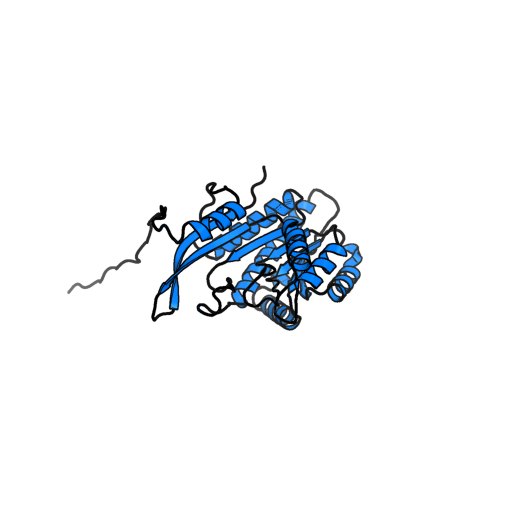
ATOM 1426 C C . ASP A 1 191 ? 16.337 2.655 6.318 1.00 75.25 191 ASP A C 1
ATOM 1428 O O . ASP A 1 191 ? 15.585 2.456 5.356 1.00 75.25 191 ASP A O 1
ATOM 1432 N N . PRO A 1 192 ? 16.387 1.772 7.337 1.00 78.25 192 PRO A N 1
ATOM 1433 C CA . PRO A 1 192 ? 15.528 0.596 7.402 1.00 78.25 192 PRO A CA 1
ATOM 1434 C C . PRO A 1 192 ? 14.132 0.960 7.928 1.00 78.25 192 PRO A C 1
ATOM 1436 O O . PRO A 1 192 ? 13.879 0.898 9.134 1.00 78.25 192 PRO A O 1
ATOM 1439 N N . VAL A 1 193 ? 13.211 1.258 7.008 1.00 88.25 193 VAL A N 1
ATOM 1440 C CA . VAL A 1 193 ? 11.809 1.616 7.302 1.00 88.25 193 VAL A CA 1
ATOM 1441 C C . VAL A 1 193 ? 11.081 0.545 8.124 1.00 88.25 193 VAL A C 1
ATOM 1443 O O . VAL A 1 193 ? 10.162 0.872 8.870 1.00 88.25 193 VAL A O 1
ATOM 1446 N N . ILE A 1 194 ? 11.496 -0.729 8.057 1.00 90.38 194 ILE A N 1
ATOM 1447 C CA . ILE A 1 194 ? 10.856 -1.807 8.831 1.00 90.38 194 ILE A CA 1
ATOM 1448 C C . ILE A 1 194 ? 10.787 -1.512 10.332 1.00 90.38 194 ILE A C 1
ATOM 1450 O O . ILE A 1 194 ? 9.782 -1.835 10.951 1.00 90.38 194 ILE A O 1
ATOM 1454 N N . ARG A 1 195 ? 11.796 -0.849 10.911 1.00 88.69 195 ARG A N 1
ATOM 1455 C CA . ARG A 1 195 ? 11.794 -0.527 12.347 1.00 88.69 195 ARG A CA 1
ATOM 1456 C C . ARG A 1 195 ? 10.724 0.496 12.701 1.00 88.69 195 ARG A C 1
ATOM 1458 O O . ARG A 1 195 ? 10.063 0.350 13.722 1.00 88.69 195 ARG A O 1
ATOM 1465 N N . ASP A 1 196 ? 10.536 1.500 11.849 1.00 91.44 196 ASP A N 1
ATOM 1466 C CA . ASP A 1 196 ? 9.491 2.498 12.064 1.00 91.44 196 ASP A CA 1
ATOM 1467 C C . ASP A 1 196 ? 8.101 1.869 11.921 1.00 91.44 196 ASP A C 1
ATOM 1469 O O . ASP A 1 196 ? 7.191 2.202 12.675 1.00 91.44 196 ASP A O 1
ATOM 1473 N N . VAL A 1 197 ? 7.934 0.933 10.979 1.00 93.69 197 VAL A N 1
ATOM 1474 C CA . VAL A 1 197 ? 6.676 0.195 10.794 1.00 93.69 197 VAL A CA 1
ATOM 1475 C C . VAL A 1 197 ? 6.402 -0.740 11.981 1.00 93.69 197 VAL A C 1
ATOM 1477 O O . VAL A 1 197 ? 5.279 -0.755 12.476 1.00 93.69 197 VAL A O 1
ATOM 1480 N N . GLU A 1 198 ? 7.409 -1.467 12.479 1.00 94.00 198 GLU A N 1
ATOM 1481 C CA . GLU A 1 198 ? 7.315 -2.287 13.701 1.00 94.00 198 GLU A CA 1
ATOM 1482 C C . GLU A 1 198 ? 6.860 -1.434 14.900 1.00 94.00 198 GLU A C 1
ATOM 1484 O O . GLU A 1 198 ? 5.941 -1.814 15.630 1.00 94.00 198 GLU A O 1
ATOM 1489 N N . GLU A 1 199 ? 7.465 -0.258 15.083 1.00 93.38 199 GLU A N 1
ATOM 1490 C CA . GLU A 1 199 ? 7.128 0.675 16.163 1.00 93.38 199 GLU A CA 1
ATOM 1491 C C . GLU A 1 199 ? 5.705 1.237 16.016 1.00 93.38 199 GLU A C 1
ATOM 1493 O O . GLU A 1 199 ? 4.941 1.261 16.982 1.00 93.38 199 GLU A O 1
ATOM 1498 N N . LEU A 1 200 ? 5.317 1.646 14.806 1.00 93.19 200 LEU A N 1
ATOM 1499 C CA . LEU A 1 200 ? 3.971 2.130 14.488 1.00 93.19 200 LEU A CA 1
ATOM 1500 C C . LEU A 1 200 ? 2.893 1.097 14.837 1.00 93.19 200 LEU A C 1
ATOM 1502 O O . LEU A 1 200 ? 1.930 1.418 15.532 1.00 93.19 200 LEU A O 1
ATOM 1506 N N . VAL A 1 201 ? 3.087 -0.146 14.393 1.00 93.44 201 VAL A N 1
ATOM 1507 C CA . VAL A 1 201 ? 2.151 -1.253 14.625 1.00 93.44 201 VAL A CA 1
ATOM 1508 C C . VAL A 1 201 ? 2.074 -1.614 16.108 1.00 93.44 201 VAL A C 1
ATOM 1510 O O . VAL A 1 201 ? 0.992 -1.921 16.607 1.00 93.44 201 VAL A O 1
ATOM 1513 N N . SER A 1 202 ? 3.202 -1.558 16.821 1.00 92.44 202 SER A N 1
ATOM 1514 C CA . SER A 1 202 ? 3.265 -1.863 18.256 1.00 92.44 202 SER A CA 1
ATOM 1515 C C . SER A 1 202 ? 2.578 -0.798 19.113 1.00 92.44 202 SER A C 1
ATOM 1517 O O . SER A 1 202 ? 1.947 -1.130 20.114 1.00 92.44 202 SER A O 1
ATOM 1519 N N . ASN A 1 203 ? 2.673 0.474 18.719 1.00 90.44 203 ASN A N 1
ATOM 1520 C CA . ASN A 1 203 ? 2.054 1.591 19.435 1.00 90.44 203 ASN A CA 1
ATOM 1521 C C . ASN A 1 203 ? 0.534 1.674 19.234 1.00 90.44 203 ASN A C 1
ATOM 1523 O O . ASN A 1 203 ? -0.151 2.322 20.023 1.00 90.44 203 ASN A O 1
ATOM 1527 N N . ASP A 1 204 ? 0.008 1.052 18.179 1.00 88.56 204 ASP A N 1
ATOM 1528 C CA . ASP A 1 204 ? -1.416 1.079 17.850 1.00 88.56 204 ASP A CA 1
ATOM 1529 C C . ASP A 1 204 ? -1.891 -0.288 17.325 1.00 88.56 204 ASP A C 1
ATOM 1531 O O . ASP A 1 204 ? -2.178 -0.458 16.130 1.00 88.56 204 ASP A O 1
ATOM 1535 N N . PRO A 1 205 ? -1.944 -1.300 18.211 1.00 88.44 205 PRO A N 1
ATOM 1536 C CA . PRO A 1 205 ? -2.235 -2.670 17.815 1.00 88.44 205 PRO A CA 1
ATOM 1537 C C . PRO A 1 205 ? -3.674 -2.845 17.314 1.00 88.44 205 PRO A C 1
ATOM 1539 O O . PRO A 1 205 ? -3.927 -3.730 16.491 1.00 88.44 205 PRO A O 1
ATOM 1542 N N . ASP A 1 206 ? -4.598 -1.993 17.760 1.00 86.00 206 ASP A N 1
ATOM 1543 C CA . ASP A 1 206 ? -6.018 -2.080 17.423 1.00 86.00 206 ASP A CA 1
ATOM 1544 C C . ASP A 1 206 ? -6.379 -1.513 16.048 1.00 86.00 206 ASP A C 1
ATOM 1546 O O . ASP A 1 206 ? -7.426 -1.866 15.496 1.00 86.00 206 ASP A O 1
ATOM 1550 N N . ALA A 1 207 ? -5.508 -0.688 15.464 1.00 89.00 207 ALA A N 1
ATOM 1551 C CA . ALA A 1 207 ? -5.680 -0.210 14.102 1.00 89.00 207 ALA A CA 1
ATOM 1552 C C . ALA A 1 207 ? -5.561 -1.350 13.077 1.00 89.00 207 ALA A C 1
ATOM 1554 O O . ALA A 1 207 ? -4.873 -2.357 13.288 1.00 89.00 207 ALA A O 1
ATOM 1555 N N . ALA A 1 208 ? -6.221 -1.172 11.932 1.00 92.12 208 ALA A N 1
ATOM 1556 C CA . ALA A 1 208 ? -6.013 -2.032 10.775 1.00 92.12 208 ALA A CA 1
ATOM 1557 C C . ALA A 1 208 ? -4.811 -1.518 9.975 1.00 92.12 208 ALA A C 1
ATOM 1559 O O . ALA A 1 208 ? -4.829 -0.391 9.487 1.00 92.12 208 ALA A O 1
ATOM 1560 N N . TRP A 1 209 ? -3.776 -2.338 9.828 1.00 95.06 209 TRP A N 1
ATOM 1561 C CA . TRP A 1 209 ? -2.540 -2.004 9.132 1.00 95.06 209 TRP A CA 1
ATOM 1562 C C . TRP A 1 209 ? -2.461 -2.724 7.794 1.00 95.06 209 TRP A C 1
ATOM 1564 O O . TRP A 1 209 ? -2.619 -3.943 7.719 1.00 95.06 209 TRP A O 1
ATOM 1574 N N . ILE A 1 210 ? -2.187 -1.959 6.741 1.00 96.56 210 ILE A N 1
ATOM 1575 C CA . ILE A 1 210 ? -2.082 -2.441 5.369 1.00 96.56 210 ILE A CA 1
ATOM 1576 C C . ILE A 1 210 ? -0.708 -2.059 4.832 1.00 96.56 210 ILE A C 1
ATOM 1578 O O . ILE A 1 210 ? -0.373 -0.879 4.747 1.00 96.56 210 ILE A O 1
ATOM 1582 N N . LEU A 1 211 ? 0.078 -3.048 4.426 1.00 97.06 211 LEU A N 1
ATOM 1583 C CA . LEU A 1 211 ? 1.325 -2.838 3.701 1.00 97.06 211 LEU A CA 1
ATOM 1584 C C . LEU A 1 211 ? 1.029 -2.880 2.201 1.00 97.06 211 LEU A C 1
ATOM 1586 O O . LEU A 1 211 ? 0.708 -3.936 1.658 1.00 97.06 211 LEU A O 1
ATOM 1590 N N . LEU A 1 212 ? 1.118 -1.734 1.525 1.00 96.81 212 LEU A N 1
ATOM 1591 C CA . LEU A 1 212 ? 0.946 -1.641 0.076 1.00 96.81 212 LEU A CA 1
ATOM 1592 C C . LEU A 1 212 ? 2.310 -1.737 -0.608 1.00 96.81 212 LEU A C 1
ATOM 1594 O O . LEU A 1 212 ? 3.160 -0.884 -0.385 1.00 96.81 212 LEU A O 1
ATOM 1598 N N . ASN A 1 213 ? 2.510 -2.730 -1.474 1.00 94.12 213 ASN A N 1
ATOM 1599 C CA . ASN A 1 213 ? 3.775 -3.000 -2.167 1.00 94.12 213 ASN A CA 1
ATOM 1600 C C . ASN A 1 213 ? 5.007 -3.006 -1.238 1.00 94.12 213 ASN A C 1
ATOM 1602 O O . ASN A 1 213 ? 5.979 -2.300 -1.528 1.00 94.12 213 ASN A O 1
ATOM 1606 N N . PRO A 1 214 ? 4.996 -3.763 -0.123 1.00 92.56 214 PRO A N 1
ATOM 1607 C CA . PRO A 1 214 ? 6.155 -3.821 0.755 1.00 92.56 214 PRO A CA 1
ATOM 1608 C C . PRO A 1 214 ? 7.364 -4.428 0.036 1.00 92.56 214 PRO A C 1
ATOM 1610 O O . PRO A 1 214 ? 7.251 -5.417 -0.684 1.00 92.56 214 PRO A O 1
ATOM 1613 N N . SER A 1 215 ? 8.534 -3.842 0.271 1.00 88.88 215 SER A N 1
ATOM 1614 C CA . SER A 1 215 ? 9.844 -4.387 -0.097 1.00 88.88 215 SER A CA 1
ATOM 1615 C C . SER A 1 215 ? 10.740 -4.334 1.138 1.00 88.88 215 SER A C 1
ATOM 1617 O O . SER A 1 215 ? 11.723 -3.589 1.206 1.00 88.88 215 SER A O 1
ATOM 1619 N N . LEU A 1 216 ? 10.311 -5.074 2.159 1.00 84.94 216 LEU A N 1
ATOM 1620 C CA . LEU A 1 216 ? 10.926 -5.108 3.485 1.00 84.94 216 LEU A CA 1
ATOM 1621 C C . LEU A 1 216 ? 11.763 -6.373 3.729 1.00 84.94 216 LEU A C 1
ATOM 1623 O O . LEU A 1 216 ? 12.570 -6.391 4.661 1.00 84.94 216 LEU A O 1
ATOM 1627 N N . ASP A 1 217 ? 11.605 -7.387 2.883 1.00 75.44 217 ASP A N 1
ATOM 1628 C CA . ASP A 1 217 ? 12.414 -8.603 2.904 1.00 75.44 217 ASP A CA 1
ATOM 1629 C C . ASP A 1 217 ? 13.866 -8.348 2.478 1.00 75.44 217 ASP A C 1
ATOM 1631 O O . ASP A 1 217 ? 14.247 -7.253 2.050 1.00 75.44 217 ASP A O 1
ATOM 1635 N N . GLU A 1 218 ? 14.692 -9.383 2.614 1.00 67.31 218 GLU A N 1
ATOM 1636 C CA . GLU A 1 218 ? 16.066 -9.378 2.124 1.00 67.31 218 GLU A CA 1
ATOM 1637 C C . GLU A 1 218 ? 16.112 -9.111 0.617 1.00 67.31 218 GLU A C 1
ATOM 1639 O O . GLU A 1 218 ? 15.449 -9.763 -0.188 1.00 67.31 218 GLU A O 1
ATOM 1644 N N . GLY A 1 219 ? 16.938 -8.143 0.238 1.00 65.06 219 GLY A N 1
ATOM 1645 C CA . GLY A 1 219 ? 17.179 -7.770 -1.146 1.00 65.06 219 GLY A CA 1
ATOM 1646 C C . GLY A 1 219 ? 18.653 -7.451 -1.383 1.00 65.06 219 GLY A C 1
ATOM 1647 O O . GLY A 1 219 ? 19.405 -7.259 -0.423 1.00 65.06 219 GLY A O 1
ATOM 1648 N N . PRO A 1 220 ? 19.085 -7.347 -2.649 1.00 60.66 220 PRO A N 1
ATOM 1649 C CA . PRO A 1 220 ? 20.474 -7.030 -2.989 1.00 60.66 220 PRO A CA 1
ATOM 1650 C C . PRO A 1 220 ? 20.943 -5.691 -2.395 1.00 60.66 220 PRO A C 1
ATOM 1652 O O . PRO A 1 220 ? 22.127 -5.527 -2.111 1.00 60.66 220 PRO A O 1
ATOM 1655 N N . ASP A 1 221 ? 20.008 -4.769 -2.147 1.00 59.19 221 ASP A N 1
ATOM 1656 C CA . ASP A 1 221 ? 20.267 -3.446 -1.571 1.00 59.19 221 ASP A CA 1
ATOM 1657 C C . ASP A 1 221 ? 20.149 -3.404 -0.036 1.00 59.19 221 ASP A C 1
ATOM 1659 O O . ASP A 1 221 ? 20.325 -2.348 0.581 1.00 59.19 221 ASP A O 1
ATOM 1663 N N . THR A 1 222 ? 19.866 -4.541 0.609 1.00 63.69 222 THR A N 1
ATOM 1664 C CA . THR A 1 222 ? 19.801 -4.625 2.072 1.00 63.69 222 THR A CA 1
ATOM 1665 C C . THR A 1 222 ? 21.194 -4.819 2.672 1.00 63.69 222 THR A C 1
ATOM 1667 O O . THR A 1 222 ? 22.026 -5.567 2.161 1.00 63.69 222 THR A O 1
ATOM 1670 N N . THR A 1 223 ? 21.486 -4.108 3.766 1.00 65.50 223 THR A N 1
ATOM 1671 C CA . THR A 1 223 ? 22.724 -4.300 4.539 1.00 65.50 223 THR A CA 1
ATOM 1672 C C . THR A 1 223 ? 22.839 -5.761 4.968 1.00 65.50 223 THR A C 1
ATOM 1674 O O . THR A 1 223 ? 21.829 -6.326 5.362 1.00 65.50 223 THR A O 1
ATOM 1677 N N . ALA A 1 224 ? 24.038 -6.355 4.970 1.00 70.00 224 ALA A N 1
ATOM 1678 C CA . ALA A 1 224 ? 24.241 -7.698 5.520 1.00 70.00 224 ALA A CA 1
ATOM 1679 C C . ALA A 1 224 ? 23.672 -7.785 6.951 1.00 70.00 224 ALA A C 1
ATOM 1681 O O . ALA A 1 224 ? 24.165 -7.120 7.866 1.00 70.00 224 ALA A O 1
ATOM 1682 N N . LEU A 1 225 ? 22.598 -8.557 7.121 1.00 74.12 225 LEU A N 1
ATOM 1683 C CA . LEU A 1 225 ? 21.906 -8.731 8.395 1.00 74.12 225 LEU A CA 1
ATOM 1684 C C . LEU A 1 225 ? 22.407 -10.003 9.079 1.00 74.12 225 LEU A C 1
ATOM 1686 O O . LEU A 1 225 ? 22.687 -11.008 8.432 1.00 74.12 225 LEU A O 1
ATOM 1690 N N . GLY A 1 226 ? 22.498 -9.974 10.408 1.00 81.88 226 GLY A N 1
ATOM 1691 C CA . GLY A 1 226 ? 22.682 -11.201 11.180 1.00 81.88 226 GLY A CA 1
ATOM 1692 C C . GLY A 1 226 ? 21.410 -12.056 11.163 1.00 81.88 226 GLY A C 1
ATOM 1693 O O . GLY A 1 226 ? 20.307 -11.517 11.094 1.00 81.88 226 GLY A O 1
ATOM 1694 N N . ILE A 1 227 ? 21.561 -13.376 11.315 1.00 84.19 227 ILE A N 1
ATOM 1695 C CA . ILE A 1 227 ? 20.459 -14.364 11.293 1.00 84.19 227 ILE A CA 1
ATOM 1696 C C . ILE A 1 227 ? 19.288 -13.959 12.206 1.00 84.19 227 ILE A C 1
ATOM 1698 O O . ILE A 1 227 ? 18.133 -14.027 11.806 1.00 84.19 227 ILE A O 1
ATOM 1702 N N . ARG A 1 228 ? 19.574 -13.443 13.407 1.00 85.19 228 ARG A N 1
ATOM 1703 C CA . ARG A 1 228 ? 18.532 -13.006 14.355 1.00 85.19 228 ARG A CA 1
ATOM 1704 C C . ARG A 1 228 ? 17.671 -11.855 13.835 1.00 85.19 228 ARG A C 1
ATOM 1706 O O . ARG A 1 228 ? 16.479 -11.804 14.110 1.00 85.19 228 ARG A O 1
ATOM 1713 N N . GLU A 1 229 ? 18.275 -10.909 13.121 1.00 83.75 229 GLU A N 1
ATOM 1714 C CA . GLU A 1 229 ? 17.544 -9.772 12.552 1.00 83.75 229 GLU A CA 1
ATOM 1715 C C . GLU A 1 229 ? 16.667 -10.235 11.384 1.00 83.75 229 GLU A C 1
ATOM 1717 O O . GLU A 1 229 ? 15.543 -9.764 11.248 1.00 83.75 229 GLU A O 1
ATOM 1722 N N . ILE A 1 230 ? 17.153 -11.193 10.590 1.00 83.75 230 ILE A N 1
ATOM 1723 C CA . ILE A 1 230 ? 16.397 -11.841 9.510 1.00 83.75 230 ILE A CA 1
ATOM 1724 C C . ILE A 1 230 ? 15.151 -12.537 10.064 1.00 83.75 230 ILE A C 1
ATOM 1726 O O . ILE A 1 230 ? 14.035 -12.255 9.628 1.00 83.75 230 ILE A O 1
ATOM 1730 N N . GLU A 1 231 ? 15.330 -13.408 11.059 1.00 86.50 231 GLU A N 1
ATOM 1731 C CA . GLU A 1 231 ? 14.236 -14.160 11.683 1.00 86.50 231 GLU A CA 1
ATOM 1732 C C . GLU A 1 231 ? 13.195 -13.227 12.304 1.00 86.50 231 GLU A C 1
ATOM 1734 O O . GLU A 1 231 ? 11.998 -13.416 12.100 1.00 86.50 231 GLU A O 1
ATOM 1739 N N . ARG A 1 232 ? 13.643 -12.173 12.997 1.00 87.75 232 ARG A N 1
ATOM 1740 C CA . ARG A 1 232 ? 12.758 -11.160 13.582 1.00 87.75 232 ARG A CA 1
ATOM 1741 C C . ARG A 1 232 ? 11.894 -10.474 12.523 1.00 87.75 232 ARG A C 1
ATOM 1743 O O . ARG A 1 232 ? 10.688 -10.352 12.714 1.00 87.75 232 ARG A O 1
ATOM 1750 N N . ARG A 1 233 ? 12.498 -10.036 11.412 1.00 88.25 233 ARG A N 1
ATOM 1751 C CA . ARG A 1 233 ? 11.771 -9.365 10.321 1.00 88.25 233 ARG A CA 1
ATOM 1752 C C . ARG A 1 233 ? 10.766 -10.295 9.664 1.00 88.25 233 ARG A C 1
ATOM 1754 O O . ARG A 1 233 ? 9.634 -9.887 9.428 1.00 88.25 233 ARG A O 1
ATOM 1761 N N . ARG A 1 234 ? 11.162 -11.544 9.410 1.00 87.38 234 ARG A N 1
ATOM 1762 C CA . ARG A 1 234 ? 10.264 -12.557 8.855 1.00 87.38 234 ARG A CA 1
ATOM 1763 C C . ARG A 1 234 ? 9.067 -12.784 9.777 1.00 87.38 234 ARG A C 1
ATOM 1765 O O . ARG A 1 234 ? 7.938 -12.670 9.321 1.00 87.38 234 ARG A O 1
ATOM 1772 N N . ALA A 1 235 ? 9.309 -12.980 11.073 1.00 90.00 235 ALA A N 1
ATOM 1773 C CA . ALA A 1 235 ? 8.252 -13.161 12.065 1.00 90.00 235 ALA A CA 1
ATOM 1774 C C . ALA A 1 235 ? 7.312 -11.946 12.175 1.00 90.00 235 ALA A C 1
ATOM 1776 O O . ALA A 1 235 ? 6.135 -12.105 12.484 1.00 90.00 235 ALA A O 1
ATOM 1777 N N . PHE A 1 236 ? 7.808 -10.728 11.932 1.00 93.12 236 PHE A N 1
ATOM 1778 C CA . PHE A 1 236 ? 6.963 -9.537 11.844 1.00 93.12 236 PHE A CA 1
ATOM 1779 C C . PHE A 1 236 ? 6.093 -9.539 10.579 1.00 93.12 236 PHE A C 1
ATOM 1781 O O . PHE A 1 236 ? 4.888 -9.314 10.660 1.00 93.12 236 PHE A O 1
ATOM 1788 N N . LEU A 1 237 ? 6.678 -9.816 9.411 1.00 91.19 237 LEU A N 1
ATOM 1789 C CA . LEU A 1 237 ? 5.960 -9.797 8.133 1.00 91.19 237 LEU A CA 1
ATOM 1790 C C . LEU A 1 237 ? 4.942 -10.939 8.000 1.00 91.19 237 LEU A C 1
ATOM 1792 O O . LEU A 1 237 ? 3.893 -10.731 7.393 1.00 91.19 237 LEU A O 1
ATOM 1796 N N . GLU A 1 238 ? 5.207 -12.093 8.619 1.00 91.06 238 GLU A N 1
ATOM 1797 C CA . GLU A 1 238 ? 4.286 -13.237 8.717 1.00 91.06 238 GLU A CA 1
ATOM 1798 C C . GLU A 1 238 ? 2.992 -12.912 9.480 1.00 91.06 238 GLU A C 1
ATOM 1800 O O . GLU A 1 238 ? 2.008 -13.631 9.342 1.00 91.06 238 GLU A O 1
ATOM 1805 N N . GLN A 1 239 ? 2.949 -11.811 10.239 1.00 93.31 239 GLN A N 1
ATOM 1806 C CA . GLN A 1 239 ? 1.721 -11.346 10.896 1.00 93.31 239 GLN A CA 1
ATOM 1807 C C . GLN A 1 239 ? 0.714 -10.742 9.915 1.00 93.31 239 GLN A C 1
ATOM 1809 O O . GLN A 1 239 ? -0.407 -10.452 10.323 1.00 93.31 239 GLN A O 1
ATOM 1814 N N . PHE A 1 240 ? 1.107 -10.481 8.663 1.00 93.56 240 PHE A N 1
ATOM 1815 C CA . PHE A 1 240 ? 0.266 -9.814 7.678 1.00 93.56 240 PHE A CA 1
ATOM 1816 C C . PHE A 1 240 ? -0.198 -10.781 6.592 1.00 93.56 240 PHE A C 1
ATOM 1818 O O . PHE A 1 240 ? 0.594 -11.250 5.774 1.00 93.56 240 PHE A O 1
ATOM 1825 N N . ASP A 1 241 ? -1.508 -10.980 6.509 1.00 91.38 241 ASP A N 1
ATOM 1826 C CA . ASP A 1 241 ? -2.121 -11.824 5.494 1.00 91.38 241 ASP A CA 1
ATOM 1827 C C . ASP A 1 241 ? -2.254 -11.114 4.146 1.00 91.38 241 ASP A C 1
ATOM 1829 O O . ASP A 1 241 ? -2.530 -9.917 4.049 1.00 91.38 241 ASP A O 1
ATOM 1833 N N . HIS A 1 242 ? -2.109 -11.859 3.051 1.00 89.50 242 HIS A N 1
ATOM 1834 C CA . HIS A 1 242 ? -2.293 -11.296 1.715 1.00 89.50 242 HIS A CA 1
ATOM 1835 C C . HIS A 1 242 ? -3.773 -11.024 1.418 1.00 89.50 242 HIS A C 1
ATOM 1837 O O . HIS A 1 242 ? -4.525 -11.935 1.060 1.00 89.50 242 HIS A O 1
ATOM 1843 N N . ALA A 1 243 ? -4.156 -9.747 1.458 1.00 90.75 243 ALA A N 1
ATOM 1844 C CA . ALA A 1 243 ? -5.439 -9.271 0.956 1.00 90.75 243 ALA A CA 1
ATOM 1845 C C . ALA A 1 243 ? -5.512 -9.368 -0.575 1.00 90.75 243 ALA A C 1
ATOM 1847 O O . ALA A 1 243 ? -6.532 -9.745 -1.156 1.00 90.75 243 ALA A O 1
ATOM 1848 N N . TYR A 1 244 ? -4.407 -9.032 -1.239 1.00 92.56 244 TYR A N 1
ATOM 1849 C CA . TYR A 1 244 ? -4.271 -9.143 -2.683 1.00 92.56 244 TYR A CA 1
ATOM 1850 C C . TYR A 1 244 ? -2.802 -9.278 -3.081 1.00 92.56 244 TYR A C 1
ATOM 1852 O O . TYR A 1 244 ? -1.920 -8.651 -2.496 1.00 92.56 244 TYR A O 1
ATOM 1860 N N . TYR A 1 245 ? -2.543 -10.085 -4.100 1.00 92.06 245 TYR A N 1
ATOM 1861 C CA . TYR A 1 245 ? -1.237 -10.259 -4.708 1.00 92.06 245 TYR A CA 1
ATOM 1862 C C . TYR A 1 245 ? -1.402 -10.386 -6.218 1.00 92.06 245 TYR A C 1
ATOM 1864 O O . TYR A 1 245 ? -2.118 -11.261 -6.704 1.00 92.06 245 TYR A O 1
ATOM 1872 N N . LEU A 1 246 ? -0.693 -9.547 -6.960 1.00 91.38 246 LEU A N 1
ATOM 1873 C CA . LEU A 1 246 ? -0.532 -9.622 -8.401 1.00 91.38 246 LEU A CA 1
ATOM 1874 C C . LEU A 1 246 ? 0.948 -9.494 -8.727 1.00 91.38 246 LEU A C 1
ATOM 1876 O O . LEU A 1 246 ? 1.578 -8.492 -8.395 1.00 91.38 246 LEU A O 1
ATOM 1880 N N . ARG A 1 247 ? 1.481 -10.459 -9.468 1.00 89.56 247 ARG A N 1
ATOM 1881 C CA . ARG A 1 247 ? 2.797 -10.350 -10.099 1.00 89.56 247 ARG A CA 1
ATOM 1882 C C . ARG A 1 247 ? 2.662 -10.575 -11.587 1.00 89.56 247 ARG A C 1
ATOM 1884 O O . ARG A 1 247 ? 2.336 -11.678 -12.026 1.00 89.56 247 ARG A O 1
ATOM 1891 N N . ALA A 1 248 ? 2.924 -9.530 -12.363 1.00 85.62 248 ALA A N 1
ATOM 1892 C CA . ALA A 1 248 ? 2.988 -9.649 -13.808 1.00 85.62 248 ALA A CA 1
ATOM 1893 C C . ALA A 1 248 ? 4.272 -10.394 -14.192 1.00 85.62 248 ALA A C 1
ATOM 1895 O O . ALA A 1 248 ? 5.373 -10.013 -13.799 1.00 85.62 248 ALA A O 1
ATOM 1896 N N . LEU A 1 249 ? 4.130 -11.447 -14.992 1.00 83.88 249 LEU A N 1
ATOM 1897 C CA . LEU A 1 249 ? 5.248 -12.110 -15.648 1.00 83.88 249 LEU A CA 1
ATOM 1898 C C . LEU A 1 249 ? 5.362 -11.511 -17.041 1.00 83.88 249 LEU A C 1
ATOM 1900 O O . LEU A 1 249 ? 4.406 -11.572 -17.815 1.00 83.88 249 LEU A O 1
ATOM 1904 N N . TYR A 1 250 ? 6.505 -10.919 -17.360 1.00 81.25 250 TYR A N 1
ATOM 1905 C CA . TYR A 1 250 ? 6.707 -10.228 -18.627 1.00 81.25 250 TYR A CA 1
ATOM 1906 C C . TYR A 1 250 ? 8.087 -10.495 -19.214 1.00 81.25 250 TYR A C 1
ATOM 1908 O O . TYR A 1 250 ? 9.043 -10.835 -18.519 1.00 81.25 250 TYR A O 1
ATOM 1916 N N . ARG A 1 251 ? 8.183 -10.319 -20.531 1.00 83.88 251 ARG A N 1
ATOM 1917 C CA . ARG A 1 251 ? 9.441 -10.303 -21.278 1.00 83.88 251 ARG A CA 1
ATOM 1918 C C . ARG A 1 251 ? 9.744 -8.879 -21.709 1.00 83.88 251 ARG A C 1
ATOM 1920 O O . ARG A 1 251 ? 8.860 -8.176 -22.191 1.00 83.88 251 ARG A O 1
ATOM 1927 N N . ILE A 1 252 ? 10.999 -8.471 -21.581 1.00 83.06 252 ILE A N 1
ATOM 1928 C CA . ILE A 1 252 ? 11.453 -7.154 -22.030 1.00 83.06 252 ILE A CA 1
ATOM 1929 C C . ILE A 1 252 ? 11.901 -7.266 -23.485 1.00 83.06 252 ILE A C 1
ATOM 1931 O O . ILE A 1 252 ? 12.851 -7.983 -23.805 1.00 83.06 252 ILE A O 1
ATOM 1935 N N . ARG A 1 253 ? 11.220 -6.552 -24.383 1.00 81.69 253 ARG A N 1
ATOM 1936 C CA . ARG A 1 253 ? 11.625 -6.453 -25.787 1.00 81.69 253 ARG A CA 1
ATOM 1937 C C . ARG A 1 253 ? 12.812 -5.516 -25.942 1.00 81.69 253 ARG A C 1
ATOM 1939 O O . ARG A 1 253 ? 12.690 -4.326 -25.671 1.00 81.69 253 ARG A O 1
ATOM 1946 N N . ARG A 1 254 ? 13.922 -6.019 -26.478 1.00 78.12 254 ARG A N 1
ATOM 1947 C CA . ARG A 1 254 ? 15.072 -5.201 -26.895 1.00 78.12 254 ARG A CA 1
ATOM 1948 C C . ARG A 1 254 ? 14.993 -4.904 -28.405 1.00 78.12 254 ARG A C 1
ATOM 1950 O O . ARG A 1 254 ? 14.550 -5.785 -29.142 1.00 78.12 254 ARG A O 1
ATOM 1957 N N . PRO A 1 255 ? 15.381 -3.697 -28.870 1.00 80.12 255 PRO A N 1
ATOM 1958 C CA . PRO A 1 255 ? 15.987 -2.596 -28.106 1.00 80.12 255 PRO A CA 1
ATOM 1959 C C . PRO A 1 255 ? 14.983 -1.646 -27.428 1.00 80.12 255 PRO A C 1
ATOM 1961 O O . PRO A 1 255 ? 15.395 -0.808 -26.642 1.00 80.12 255 PRO A O 1
ATOM 1964 N N . SER A 1 256 ? 13.679 -1.775 -27.690 1.00 77.75 256 SER A N 1
ATOM 1965 C CA . SER A 1 256 ? 12.645 -0.822 -27.246 1.00 77.75 256 SER A CA 1
ATOM 1966 C C . SER A 1 256 ? 12.408 -0.734 -25.726 1.00 77.75 256 SER A C 1
ATOM 1968 O O . SER A 1 256 ? 11.673 0.141 -25.291 1.00 77.75 256 SER A O 1
ATOM 1970 N N . LEU A 1 257 ? 12.958 -1.663 -24.935 1.00 77.12 257 LEU A N 1
ATOM 1971 C CA . LEU A 1 257 ? 12.763 -1.818 -23.481 1.00 77.12 257 LEU A CA 1
ATOM 1972 C C . LEU A 1 257 ? 11.291 -1.836 -23.030 1.00 77.12 257 LEU A C 1
ATOM 1974 O O . LEU A 1 257 ? 10.951 -1.452 -21.917 1.00 77.12 257 LEU A O 1
ATOM 1978 N N . VAL A 1 258 ? 10.408 -2.346 -23.887 1.00 79.44 258 VAL A N 1
ATOM 1979 C CA . VAL A 1 258 ? 8.978 -2.478 -23.586 1.00 79.44 258 VAL A CA 1
ATOM 1980 C C . VAL A 1 258 ? 8.729 -3.808 -22.882 1.00 79.44 258 VAL A C 1
ATOM 1982 O O . VAL A 1 258 ? 9.118 -4.862 -23.397 1.00 79.44 258 VAL A O 1
ATOM 1985 N N . ALA A 1 259 ? 8.049 -3.776 -21.735 1.00 80.56 259 ALA A N 1
ATOM 1986 C CA . ALA A 1 259 ? 7.531 -4.981 -21.096 1.00 80.56 259 ALA A CA 1
ATOM 1987 C C . ALA A 1 259 ? 6.311 -5.515 -21.849 1.00 80.56 259 ALA A C 1
ATOM 1989 O O . ALA A 1 259 ? 5.303 -4.829 -21.993 1.00 80.56 259 ALA A O 1
ATOM 1990 N N . ILE A 1 260 ? 6.394 -6.767 -22.290 1.00 82.25 260 ILE A N 1
ATOM 1991 C CA . ILE A 1 260 ? 5.257 -7.525 -22.803 1.00 82.25 260 ILE A CA 1
ATOM 1992 C C . ILE A 1 260 ? 4.861 -8.541 -21.746 1.00 82.25 260 ILE A C 1
ATOM 1994 O O . ILE A 1 260 ? 5.608 -9.488 -21.489 1.00 82.25 260 ILE A O 1
ATOM 1998 N N . GLN A 1 261 ? 3.686 -8.354 -21.152 1.00 78.88 261 GLN A N 1
ATOM 1999 C CA . GLN A 1 261 ? 3.119 -9.321 -20.225 1.00 78.88 261 GLN A CA 1
ATOM 2000 C C . GLN A 1 261 ? 2.844 -10.649 -20.938 1.00 78.88 261 GLN A C 1
ATOM 2002 O O . GLN A 1 261 ? 2.220 -10.698 -21.994 1.00 78.88 261 GLN A O 1
ATOM 2007 N N . THR A 1 262 ? 3.341 -11.730 -20.351 1.00 80.38 262 THR A N 1
ATOM 2008 C CA . THR A 1 262 ? 3.186 -13.105 -20.835 1.00 80.38 262 THR A CA 1
ATOM 2009 C C . THR A 1 262 ? 2.255 -13.925 -19.951 1.00 80.38 262 THR A C 1
ATOM 2011 O O . THR A 1 262 ? 1.628 -14.860 -20.434 1.00 80.38 262 THR A O 1
ATOM 2014 N N . ALA A 1 263 ? 2.187 -13.602 -18.659 1.00 78.88 263 ALA A N 1
ATOM 2015 C CA . ALA A 1 263 ? 1.332 -14.260 -17.676 1.00 78.88 263 ALA A CA 1
ATOM 2016 C C . ALA A 1 263 ? 1.196 -13.373 -16.425 1.00 78.88 263 ALA A C 1
ATOM 2018 O O . ALA A 1 263 ? 1.786 -12.293 -16.347 1.00 78.88 263 ALA A O 1
ATOM 2019 N N . ALA A 1 264 ? 0.424 -13.818 -15.440 1.00 83.44 264 ALA A N 1
ATOM 2020 C CA . ALA A 1 264 ? 0.374 -13.198 -14.123 1.00 83.44 264 ALA A CA 1
ATOM 2021 C C . ALA A 1 264 ? 0.074 -14.243 -13.048 1.00 83.44 264 ALA A C 1
ATOM 2023 O O . ALA A 1 264 ? -0.667 -15.197 -13.289 1.00 83.44 264 ALA A O 1
ATOM 2024 N N . LEU A 1 265 ? 0.649 -14.035 -11.868 1.00 84.62 265 LEU A N 1
ATOM 2025 C CA . LEU A 1 265 ? 0.282 -14.732 -10.643 1.00 84.62 265 LEU A CA 1
ATOM 2026 C C . LEU A 1 265 ? -0.694 -13.844 -9.880 1.00 84.62 265 LEU A C 1
ATOM 2028 O O . LEU A 1 265 ? -0.403 -12.663 -9.691 1.00 84.62 265 LEU A O 1
ATOM 2032 N N . VAL A 1 266 ? -1.839 -14.398 -9.480 1.00 85.25 266 VAL A N 1
ATOM 2033 C CA . VAL A 1 266 ? -2.900 -13.658 -8.787 1.00 85.25 266 VAL A CA 1
ATOM 2034 C C . VAL A 1 266 ? -3.378 -14.445 -7.576 1.00 85.25 266 VAL A C 1
ATOM 2036 O O . VAL A 1 266 ? -3.768 -15.603 -7.710 1.00 85.25 266 VAL A O 1
ATOM 2039 N N . ARG A 1 267 ? -3.421 -13.790 -6.418 1.00 84.38 267 ARG A N 1
ATOM 2040 C CA . ARG A 1 267 ? -4.123 -14.237 -5.211 1.00 84.38 267 ARG A CA 1
ATOM 2041 C C . ARG A 1 267 ? -4.966 -13.070 -4.711 1.00 84.38 267 ARG A C 1
ATOM 2043 O O . ARG A 1 267 ? -4.512 -11.934 -4.707 1.00 84.38 267 ARG A O 1
ATOM 2050 N N . ALA A 1 268 ? -6.200 -13.342 -4.314 1.00 82.56 268 ALA A N 1
ATOM 2051 C CA . ALA A 1 268 ? -7.072 -12.347 -3.700 1.00 82.56 268 ALA A CA 1
ATOM 2052 C C . ALA A 1 268 ? -7.744 -12.976 -2.488 1.00 82.56 268 ALA A C 1
ATOM 2054 O O . ALA A 1 268 ? -8.051 -14.173 -2.516 1.00 82.56 268 ALA A O 1
ATOM 2055 N N . PHE A 1 269 ? -7.960 -12.171 -1.454 1.00 79.56 269 PHE A N 1
ATOM 2056 C CA . PHE A 1 269 ? -8.715 -12.573 -0.283 1.00 79.56 269 PHE A CA 1
ATOM 2057 C C . PHE A 1 269 ? -10.105 -13.045 -0.699 1.00 79.56 269 PHE A C 1
ATOM 2059 O O . PHE A 1 269 ? -10.780 -12.418 -1.519 1.00 79.56 269 PHE A O 1
ATOM 2066 N N . ARG A 1 270 ? -10.529 -14.170 -0.131 1.00 67.69 270 ARG A N 1
ATOM 2067 C CA . ARG A 1 270 ? -11.894 -14.666 -0.256 1.00 67.69 270 ARG A CA 1
ATOM 2068 C C . ARG A 1 270 ? -12.424 -14.893 1.137 1.00 67.69 270 ARG A C 1
ATOM 2070 O O . ARG A 1 270 ? -11.787 -15.583 1.927 1.00 67.69 270 ARG A O 1
ATOM 2077 N N . LYS A 1 271 ? -13.593 -14.317 1.400 1.00 57.38 271 LYS A N 1
ATOM 2078 C CA . LYS A 1 271 ? -14.354 -14.634 2.599 1.00 57.38 271 LYS A CA 1
ATOM 2079 C C . LYS A 1 271 ? -14.630 -16.152 2.589 1.00 57.38 271 LYS A C 1
ATOM 2081 O O . LYS A 1 271 ? -15.021 -16.642 1.523 1.00 57.38 271 LYS A O 1
ATOM 2086 N N . PRO A 1 272 ? -14.337 -16.880 3.679 1.00 51.34 272 PRO A N 1
ATOM 2087 C CA . PRO A 1 272 ? -14.662 -18.300 3.778 1.00 51.34 272 PRO A CA 1
ATOM 2088 C C . PRO A 1 272 ? -16.166 -18.556 3.635 1.00 51.34 272 PRO A C 1
ATOM 2090 O O . PRO A 1 272 ? -16.963 -17.648 3.973 1.00 51.34 272 PRO A O 1
#

Secondary structure (DSSP, 8-state):
-----------------------STTTHHHHHHHHHT-S----PPPPSSHHHHHHHHHHHHHHHHHTT--EEEEEEE-TTT-GGGTTTS---HHHHHHHHHHHHHHHHHHHHHHGGGSS-----EEEEESSHHHHHHHHHHHHHH-HHHHHSSEEEEES-HHHHHHHHHHTTTTTTS-EEEEES-BEETTEEHHHHHHHHHHH-TTSEEEEES-B-S--TTS----HHHHHHHHHHHTTSEEEEEEEEEEEEETTTTEEEEEEEEEEE----

Radius of gyration: 20.78 Å; chains: 1; bounding box: 50×46×80 Å

pLDDT: mean 76.1, std 21.05, range [24.5, 97.06]

Sequence (272 aa):
VAGSKLRRGTPRLRERVCVRMSGRDNAKLFSEELESAGRSLAANRVPDSMDQAIGCACEGVCSALEAGERRLQCTLLVPGLNYVTENTIPYNETLLFDVSGQLALAARRRAALAGENSESTSRHVFLLFASAGTAASASQRYRLAAPDVLQDGITVTVAKAREFARLKTQMANEAAHCVCIVVAPKNLRGDPVIRDVEELVSNDPDAAWILLNPSLDEGPDTTALGIREIERRRAFLEQFDHAYYLRALYRIRRPSLVAIQTAALVRAFRKP

InterPro domains:
  IPR018962 Domain of unknown function DUF1995 [PF09353] (47-269)
  IPR053021 Chloroplastic Adenylate Kinase [PTHR35509] (25-269)

Organism: NCBI:txid1077150

Foldseek 3Di:
DDDDDDDDDDDPPPDDDPDDDDDPVVCVVVVVVCVVVPPPPDPDPDDPDPVSLLVQLLVLVLVCVVVVAQFAERADADQQLNPVCCVLGNHDLVSLLVSLLSSQVSNQVSQVVVCPVPVDANAAEEEAEQDAVSLVVSVVCCVPPPVVSVVSRYHGYHLAQVVVVVVCVVVVRHHPEYEYEYRAQAQAVPRQSLVSNVNNCVVCVRYRYYYYNYHNADDPRHDDDDPVVNVVSVVVNVSHYYSKYKHFDWDQDPPVSDTDGPDMDIDHHDDD